Protein AF-A0A7S2YJ22-F1 (afdb_monomer_lite)

Organism: NCBI:txid265537

Secondary structure (DSSP, 8-state):
-HHHHHHHHHHHHT-HHHHHS---HHHHHHHHHHHHHHHTTTTSTT--HHHHHHHHHHHHHHHHHHHHHHHHHHHHH-----------S--HHHHHHHHHHHHH--------SSS-S----HHHHHHHHHHHHHHHHTT-GGG---HHHHHHHHHHHHHTT--HHHHHHHHHHHHHHHHTT-GGG---HHHHHHHHHHHHT-

Foldseek 3Di:
DVVVLVVLLCCCQPPPVNLVDQCDPVNLVVLLVSLLVLLVVLLDAPRPSLVSLVSSVVSLVVNQVVVVVVVVVVVVVDVDDDPPPPDRSDALSSLLSNLSSLLNHPDPQPDDDDDDDDRAHSLRVLVVSQVVLVVVCVVPVRSHDFCSSLLSSLSNCLVVLHPLVVLVVSQVVLVVVVVVVPVRSHHDPSSVVSSVSSVVVD

pLDDT: mean 81.94, std 16.05, range [36.12, 97.12]

Radius of gyration: 18.95 Å; chains: 1; bounding box: 48×44×58 Å

InterPro domains:
  IPR011990 Tetratricopeptide-like helical domain superfamily [G3DSA:1.25.40.10] (80-202)

Sequence (202 aa):
EMQWLVRATAEVLTDPRASQTPLTAKRVRIIQKLMKAWEGRSSRANSKSPFVVRHLLERMKQQERENQHKKENLQNSTGAGSESATKSLITVQSYNILLQSWSQSKLFTYGRERGGSHKLGIAQRTREILDEMDELSKTNPLVTPNSASFNAALKAAVRNQRPLSEIRQLLQEMNRRHKAGNDAVAPTRRSYNFFLYALANA

Structure (mmCIF, N/CA/C/O backbone):
data_AF-A0A7S2YJ22-F1
#
_entry.id   AF-A0A7S2YJ22-F1
#
loop_
_atom_site.group_PDB
_atom_site.id
_atom_site.type_symbol
_atom_site.label_atom_id
_atom_site.label_alt_id
_atom_site.label_comp_id
_atom_site.label_asym_id
_atom_site.label_entity_id
_atom_site.label_seq_id
_atom_site.pdbx_PDB_ins_code
_atom_site.Cartn_x
_atom_site.Cartn_y
_atom_site.Cartn_z
_atom_site.occupancy
_atom_site.B_iso_or_equiv
_atom_site.auth_seq_id
_atom_site.auth_comp_id
_atom_site.auth_asym_id
_atom_site.auth_atom_id
_atom_site.pdbx_PDB_model_num
ATOM 1 N N . GLU A 1 1 ? 3.062 28.010 4.838 1.00 55.94 1 GLU A N 1
ATOM 2 C CA . GLU A 1 1 ? 2.270 26.758 4.683 1.00 55.94 1 GLU A CA 1
ATOM 3 C C . GLU A 1 1 ? 2.898 25.463 5.236 1.00 55.94 1 GLU A C 1
ATOM 5 O O . GLU A 1 1 ? 2.157 24.535 5.531 1.00 55.94 1 GLU A O 1
ATOM 10 N N . MET A 1 2 ? 4.225 25.324 5.375 1.00 69.19 2 MET A N 1
ATOM 11 C CA . MET A 1 2 ? 4.836 24.085 5.915 1.00 69.19 2 MET A CA 1
ATOM 12 C C . MET A 1 2 ? 4.716 23.944 7.441 1.00 69.19 2 MET A C 1
ATOM 14 O O . MET A 1 2 ? 4.553 22.834 7.940 1.00 69.19 2 MET A O 1
ATOM 18 N N . GLN A 1 3 ? 4.766 25.063 8.168 1.00 75.94 3 GLN A N 1
ATOM 19 C CA . GLN A 1 3 ? 4.839 25.070 9.631 1.00 75.94 3 GLN A CA 1
ATOM 20 C C . GLN A 1 3 ? 3.608 24.451 10.299 1.00 75.94 3 GLN A C 1
ATOM 22 O O . GLN A 1 3 ? 3.770 23.710 11.261 1.00 75.94 3 GLN A O 1
ATOM 27 N N . TRP A 1 4 ? 2.399 24.667 9.762 1.00 83.12 4 TRP A N 1
ATOM 28 C CA . TRP A 1 4 ? 1.190 24.074 10.343 1.00 83.12 4 TRP A CA 1
ATOM 29 C C . TRP A 1 4 ? 1.190 22.544 10.228 1.00 83.12 4 TRP A C 1
ATOM 31 O O . TRP A 1 4 ? 0.823 21.873 11.185 1.00 83.12 4 TRP A O 1
ATOM 41 N N . LEU A 1 5 ? 1.643 21.979 9.097 1.00 82.00 5 LEU A N 1
ATOM 42 C CA . LEU A 1 5 ? 1.646 20.526 8.897 1.00 82.00 5 LEU A CA 1
ATOM 43 C C . LEU A 1 5 ? 2.704 19.858 9.778 1.00 82.00 5 LEU A C 1
ATOM 45 O O . LEU A 1 5 ? 2.429 18.831 10.393 1.00 82.00 5 LEU A O 1
ATOM 49 N N . VAL A 1 6 ? 3.901 20.447 9.858 1.00 82.75 6 VAL A N 1
ATOM 50 C CA . VAL A 1 6 ? 4.979 19.956 10.730 1.00 82.75 6 VAL A CA 1
ATOM 51 C C . VAL A 1 6 ? 4.552 20.033 12.193 1.00 82.75 6 VAL A C 1
ATOM 53 O O . VAL A 1 6 ? 4.675 19.039 12.898 1.00 82.75 6 VAL A O 1
ATOM 56 N N . ARG A 1 7 ? 3.974 21.159 12.624 1.00 82.38 7 ARG A N 1
ATOM 57 C CA . ARG A 1 7 ? 3.468 21.345 13.987 1.00 82.38 7 ARG A CA 1
ATOM 58 C C . ARG A 1 7 ? 2.347 20.363 14.324 1.00 82.38 7 ARG A C 1
ATOM 60 O O . ARG A 1 7 ? 2.456 19.665 15.319 1.00 82.38 7 ARG A O 1
ATOM 67 N N . ALA A 1 8 ? 1.338 20.226 13.463 1.00 80.75 8 ALA A N 1
ATOM 68 C CA . ALA A 1 8 ? 0.241 19.277 13.668 1.00 80.75 8 ALA A CA 1
ATOM 69 C C . ALA A 1 8 ? 0.725 17.817 13.700 1.00 80.75 8 ALA A C 1
ATOM 71 O O . ALA A 1 8 ? 0.186 16.988 14.425 1.00 80.75 8 ALA A O 1
ATOM 72 N N . THR A 1 9 ? 1.758 17.489 12.921 1.00 83.38 9 THR A N 1
ATOM 73 C CA . THR A 1 9 ? 2.376 16.156 12.945 1.00 83.38 9 THR A CA 1
ATOM 74 C C . THR A 1 9 ? 3.177 15.947 14.229 1.00 83.38 9 THR A C 1
ATOM 76 O O . THR A 1 9 ? 3.072 14.885 14.833 1.00 83.38 9 THR A O 1
ATOM 79 N N . ALA A 1 10 ? 3.942 16.950 14.671 1.00 82.31 10 ALA A N 1
ATOM 80 C CA . ALA A 1 10 ? 4.664 16.908 15.938 1.00 82.31 10 ALA A CA 1
ATOM 81 C C . ALA A 1 10 ? 3.689 16.744 17.112 1.00 82.31 10 ALA A C 1
ATOM 83 O O . ALA A 1 10 ? 3.858 15.835 17.905 1.00 82.31 10 ALA A O 1
ATOM 84 N N . GLU A 1 11 ? 2.589 17.494 17.158 1.00 82.75 11 GLU A N 1
ATOM 85 C CA . GLU A 1 11 ? 1.545 17.334 18.183 1.00 82.75 11 GLU A CA 1
ATOM 86 C C . GLU A 1 11 ? 0.974 15.904 18.242 1.00 82.75 11 GLU A C 1
ATOM 88 O O . GLU A 1 11 ? 0.645 15.411 19.316 1.00 82.75 11 GLU A O 1
ATOM 93 N N . VAL A 1 12 ? 0.890 15.196 17.112 1.00 79.81 12 VAL A N 1
ATOM 94 C CA . VAL A 1 12 ? 0.447 13.791 17.084 1.00 79.81 12 VAL A CA 1
ATOM 95 C C . VAL A 1 12 ? 1.548 12.815 17.520 1.00 79.81 12 VAL A C 1
ATOM 97 O O . VAL A 1 12 ? 1.239 11.792 18.133 1.00 79.81 12 VAL A O 1
ATOM 100 N N . LEU A 1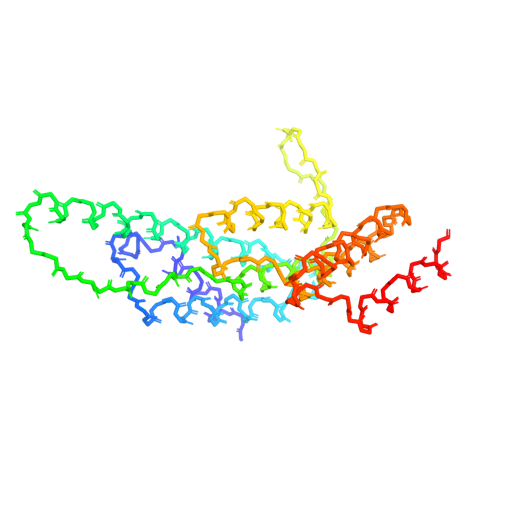 13 ? 2.808 13.089 17.172 1.00 77.56 13 LEU A N 1
ATOM 101 C CA . LEU A 1 13 ? 3.930 12.161 17.361 1.00 77.56 13 LEU A CA 1
ATOM 102 C C . LEU A 1 13 ? 4.708 12.369 18.670 1.00 77.56 13 LEU A C 1
ATOM 104 O O . LEU A 1 13 ? 5.243 11.399 19.196 1.00 77.56 13 LEU A O 1
ATOM 108 N N . THR A 1 14 ? 4.812 13.601 19.174 1.00 71.06 14 THR A N 1
ATOM 109 C CA . THR A 1 14 ? 5.708 13.982 20.279 1.00 71.06 14 THR A CA 1
ATOM 110 C C . THR A 1 14 ? 4.991 14.390 21.555 1.00 71.06 14 THR A C 1
ATOM 112 O O . THR A 1 14 ? 5.653 14.484 22.581 1.00 71.06 14 THR A O 1
ATOM 115 N N . ASP A 1 15 ? 3.685 14.674 21.527 1.00 62.94 15 ASP A N 1
ATOM 116 C CA . ASP A 1 15 ? 2.959 15.077 22.735 1.00 62.94 15 ASP A CA 1
ATOM 117 C C . ASP A 1 15 ? 2.853 13.887 23.722 1.00 62.94 15 ASP A C 1
ATOM 119 O O . ASP A 1 15 ? 2.136 12.919 23.442 1.00 62.94 15 ASP A O 1
ATOM 123 N N . PRO A 1 16 ? 3.521 13.940 24.895 1.00 53.53 16 PRO A N 1
ATOM 124 C CA . PRO A 1 16 ? 3.471 12.877 25.902 1.00 53.53 16 PRO A CA 1
ATOM 125 C C . PRO A 1 16 ? 2.083 12.735 26.541 1.00 53.53 16 PRO A C 1
ATOM 127 O O . PRO A 1 16 ? 1.758 11.702 27.119 1.00 53.53 16 PRO A O 1
ATOM 130 N N . ARG A 1 17 ? 1.230 13.763 26.441 1.00 52.28 17 ARG A N 1
ATOM 131 C CA . ARG A 1 17 ? -0.177 13.679 26.852 1.00 52.28 17 ARG A CA 1
ATOM 132 C C . ARG A 1 17 ? -1.014 12.991 25.777 1.00 52.28 17 ARG A C 1
ATOM 134 O O . ARG A 1 17 ? -1.978 12.304 26.113 1.00 52.28 17 ARG A O 1
ATOM 141 N N . ALA A 1 18 ? -0.632 13.108 24.502 1.00 50.94 18 ALA A N 1
ATOM 142 C CA . ALA A 1 18 ? -1.254 12.406 23.377 1.00 50.94 18 ALA A CA 1
ATOM 143 C C . ALA A 1 18 ? -0.869 10.922 23.282 1.00 50.94 18 ALA A C 1
ATOM 145 O O . ALA A 1 18 ? -1.586 10.170 22.622 1.00 50.94 18 ALA A O 1
ATOM 146 N N . SER A 1 19 ? 0.228 10.479 23.906 1.00 50.19 19 SER A N 1
ATOM 147 C CA . SER A 1 19 ? 0.527 9.048 24.070 1.00 50.19 19 SER A CA 1
ATOM 148 C C . SER A 1 19 ? -0.328 8.394 25.162 1.00 50.19 19 SER A C 1
ATOM 150 O O . SER A 1 19 ? -0.603 7.205 25.074 1.00 50.19 19 SER A O 1
ATOM 152 N N . GLN A 1 20 ? -0.818 9.167 26.138 1.00 49.75 20 GLN A N 1
ATOM 153 C CA . GLN A 1 20 ? -1.685 8.669 27.215 1.00 49.75 20 GLN A CA 1
ATOM 154 C C . GLN A 1 2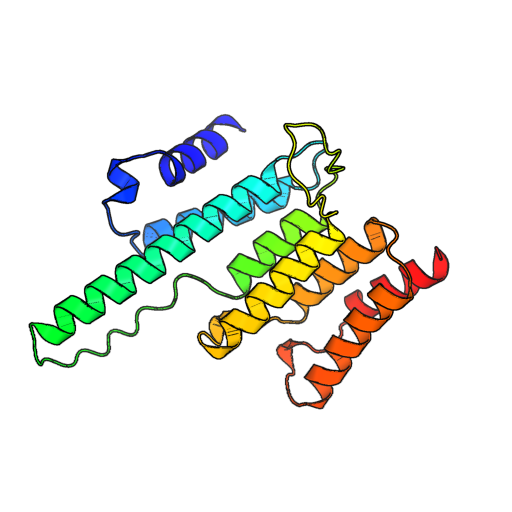0 ? -3.188 8.844 26.934 1.00 49.75 20 GLN A C 1
ATOM 156 O O . GLN A 1 20 ? -4.007 8.084 27.455 1.00 49.75 20 GLN A O 1
ATOM 161 N N . THR A 1 21 ? -3.582 9.813 26.094 1.00 55.59 21 THR A N 1
ATOM 162 C CA . THR A 1 21 ? -4.990 9.974 25.699 1.00 55.59 21 THR A CA 1
ATOM 163 C C . THR A 1 21 ? -5.363 9.011 24.568 1.00 55.59 21 THR A C 1
ATOM 165 O O . THR A 1 21 ? -4.716 9.026 23.518 1.00 55.59 21 THR A O 1
ATOM 168 N N . PRO A 1 22 ? -6.437 8.210 24.715 1.00 62.56 22 PRO A N 1
ATOM 169 C CA . PRO A 1 22 ? -6.896 7.336 23.643 1.00 62.56 22 PRO A CA 1
ATOM 170 C C . PRO A 1 22 ? -7.235 8.163 22.397 1.00 62.56 22 PRO A C 1
ATOM 172 O O . PRO A 1 22 ? -7.966 9.158 22.475 1.00 62.56 22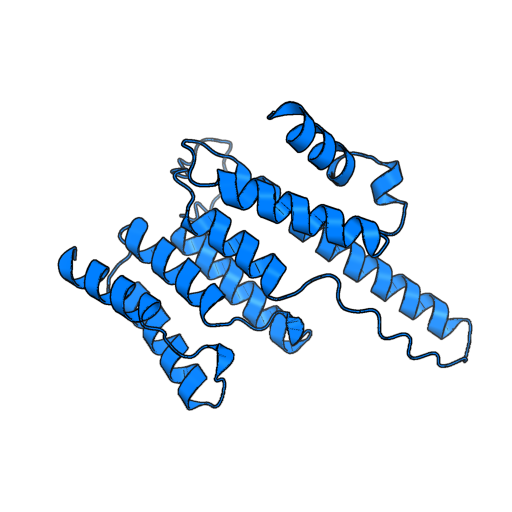 PRO A O 1
ATOM 175 N N . LEU A 1 23 ? -6.702 7.775 21.229 1.00 65.00 23 LEU A N 1
ATOM 176 C CA . LEU A 1 23 ? -7.054 8.438 19.971 1.00 65.00 23 LEU A CA 1
ATOM 177 C C . LEU A 1 23 ? -8.549 8.237 19.711 1.00 65.00 23 LEU A C 1
ATOM 179 O O . LEU A 1 23 ? -8.997 7.168 19.301 1.00 65.00 23 LEU A O 1
ATOM 183 N N . THR A 1 24 ? -9.327 9.294 19.920 1.00 70.06 24 THR A N 1
ATOM 184 C CA . THR A 1 24 ? -10.736 9.319 19.531 1.00 70.06 24 THR A CA 1
ATOM 185 C C . THR A 1 24 ? -10.876 9.124 18.019 1.00 70.06 24 THR A C 1
ATOM 187 O O . THR A 1 24 ? -9.974 9.458 17.244 1.00 70.06 24 THR A O 1
ATOM 190 N N . ALA A 1 25 ? -12.046 8.670 17.558 1.00 70.12 25 ALA A N 1
ATOM 191 C CA . ALA A 1 25 ? -12.345 8.556 16.125 1.00 70.12 25 ALA A CA 1
ATOM 192 C C . ALA A 1 25 ? -12.076 9.869 15.355 1.00 70.12 25 ALA A C 1
ATOM 194 O O . ALA A 1 25 ? -11.660 9.856 14.195 1.00 70.12 25 ALA A O 1
ATOM 195 N N . LYS A 1 26 ? -12.250 11.021 16.021 1.00 76.75 26 LYS A N 1
ATOM 196 C CA . LYS A 1 26 ? -11.902 12.347 15.493 1.00 76.75 26 LYS A CA 1
ATOM 197 C C . LYS A 1 26 ? -10.395 12.495 15.253 1.00 76.75 26 LYS A C 1
ATOM 199 O O . LYS A 1 26 ? -10.010 12.961 14.183 1.00 76.75 26 LYS A O 1
ATOM 204 N N . ARG A 1 27 ? -9.543 12.067 16.194 1.00 76.25 27 ARG A N 1
ATOM 205 C CA . ARG A 1 27 ? -8.078 12.102 16.033 1.00 76.25 27 ARG A CA 1
ATOM 206 C C . ARG A 1 27 ? -7.595 11.160 14.933 1.00 76.25 27 ARG A C 1
ATOM 208 O O . ARG A 1 27 ? -6.745 11.554 14.147 1.00 76.25 27 ARG A O 1
ATOM 215 N N . VAL A 1 28 ? -8.192 9.980 14.787 1.00 79.00 28 VAL A N 1
ATOM 216 C CA . VAL A 1 28 ? -7.850 9.045 13.696 1.00 79.00 28 VAL A CA 1
ATOM 217 C C . VAL A 1 28 ? -8.127 9.663 12.323 1.00 79.00 28 VAL A C 1
ATOM 219 O O . VAL A 1 28 ? -7.276 9.610 11.437 1.00 79.00 28 VAL A O 1
ATOM 222 N N . ARG A 1 29 ? -9.266 10.350 12.160 1.00 82.19 29 ARG A N 1
ATOM 223 C CA . ARG A 1 29 ? -9.562 11.105 10.928 1.00 82.19 29 ARG A CA 1
ATOM 224 C C . ARG A 1 29 ? -8.555 12.229 10.677 1.00 82.19 29 ARG A C 1
ATOM 226 O O . ARG A 1 29 ? -8.220 12.492 9.524 1.00 82.19 29 ARG A O 1
ATOM 233 N N . ILE A 1 30 ? -8.074 12.898 11.729 1.00 85.25 30 ILE A N 1
ATOM 234 C CA . ILE A 1 30 ? -7.015 13.913 11.612 1.00 85.25 30 ILE A CA 1
ATOM 235 C C . ILE A 1 30 ? -5.722 13.260 11.119 1.00 85.25 30 ILE A C 1
ATOM 237 O O . ILE A 1 30 ? -5.147 13.746 10.151 1.00 85.25 30 ILE A O 1
ATOM 241 N N . ILE A 1 31 ? -5.308 12.131 11.702 1.00 86.69 31 ILE A N 1
ATOM 242 C CA . ILE A 1 31 ? -4.102 11.409 11.275 1.00 86.69 31 ILE A CA 1
ATOM 243 C C . ILE A 1 31 ? -4.210 10.983 9.809 1.00 86.69 31 ILE A C 1
ATOM 245 O O . ILE A 1 31 ? -3.292 11.239 9.037 1.00 86.69 31 ILE A O 1
ATOM 249 N N . GLN A 1 32 ? -5.345 10.429 9.381 1.00 87.69 32 GLN A N 1
ATOM 250 C CA . GLN A 1 32 ? -5.564 10.061 7.977 1.00 87.69 32 GLN A CA 1
ATOM 251 C C . GLN A 1 32 ? -5.464 11.271 7.033 1.00 87.69 32 GLN A C 1
ATOM 253 O O . GLN A 1 32 ? -4.845 11.182 5.970 1.00 87.69 32 GLN A O 1
ATOM 258 N N . LYS A 1 33 ? -6.018 12.427 7.428 1.00 89.81 33 LYS A N 1
ATOM 259 C CA . LYS A 1 33 ? -5.871 13.686 6.678 1.00 89.81 33 LYS A CA 1
ATOM 260 C C . LYS A 1 33 ? -4.412 14.145 6.618 1.00 89.81 33 LYS A C 1
ATOM 262 O O . LYS A 1 33 ? -3.959 14.552 5.550 1.00 89.81 33 LYS A O 1
ATOM 267 N N . LEU A 1 34 ? -3.668 14.042 7.721 1.00 91.50 34 LEU A N 1
ATOM 268 C CA . LEU A 1 34 ? -2.238 14.363 7.768 1.00 91.50 34 LEU A CA 1
ATOM 269 C C . LEU A 1 34 ? -1.431 13.430 6.860 1.00 91.50 34 LEU A C 1
ATOM 271 O O . LEU A 1 34 ? -0.646 13.912 6.047 1.00 91.50 34 LEU A O 1
ATOM 275 N N . MET A 1 35 ? -1.662 12.116 6.930 1.00 92.56 35 MET A N 1
ATOM 276 C CA . MET A 1 35 ? -1.025 11.133 6.049 1.00 92.56 35 MET A CA 1
ATOM 277 C C . MET A 1 35 ? -1.279 11.474 4.579 1.00 92.56 35 MET A C 1
ATOM 279 O O . MET A 1 35 ? -0.346 11.478 3.778 1.00 92.56 35 MET A O 1
ATOM 283 N N . LYS A 1 36 ? -2.521 11.825 4.221 1.00 91.44 36 LYS A N 1
ATOM 284 C CA . LYS A 1 36 ? -2.870 12.211 2.849 1.00 91.44 36 LYS A CA 1
ATOM 285 C C . LYS A 1 36 ? -2.191 13.516 2.414 1.00 91.44 36 LYS A C 1
ATOM 287 O O . LYS A 1 36 ? -1.713 13.606 1.286 1.00 91.44 36 LYS A O 1
ATOM 292 N N . ALA A 1 37 ? -2.100 14.504 3.305 1.00 90.94 37 ALA A N 1
ATOM 293 C CA . ALA A 1 37 ? -1.402 15.762 3.042 1.00 90.94 37 ALA A CA 1
ATOM 294 C C . ALA A 1 37 ? 0.111 15.560 2.832 1.00 90.94 37 ALA A C 1
ATOM 296 O O . ALA A 1 37 ? 0.707 16.197 1.961 1.00 90.94 37 ALA A O 1
ATOM 297 N N . TRP A 1 38 ? 0.731 14.654 3.595 1.00 90.56 38 TRP A N 1
ATOM 298 C CA . TRP A 1 38 ? 2.130 14.266 3.408 1.00 90.56 38 TRP A CA 1
ATOM 299 C C . TRP A 1 38 ? 2.346 13.436 2.136 1.00 90.56 38 TRP A C 1
ATOM 301 O O . TRP A 1 38 ? 3.322 13.665 1.421 1.00 90.56 38 TRP A O 1
ATOM 311 N N . GLU A 1 39 ? 1.428 12.532 1.782 1.00 92.00 39 GLU A N 1
ATOM 312 C CA . GLU A 1 39 ? 1.505 11.762 0.532 1.00 92.00 39 GLU A CA 1
ATOM 313 C C . GLU A 1 39 ? 1.587 12.675 -0.693 1.00 92.00 39 GLU A C 1
ATOM 315 O O . GLU A 1 39 ? 2.520 12.526 -1.480 1.00 92.00 39 GLU A O 1
ATOM 320 N N . GLY A 1 40 ? 0.738 13.705 -0.780 1.00 88.62 40 GLY A N 1
ATOM 321 C CA . GLY A 1 40 ? 0.782 14.690 -1.872 1.00 88.62 40 GLY A CA 1
ATOM 322 C C . GLY A 1 40 ? 2.104 15.468 -1.988 1.00 88.62 40 GLY A C 1
ATOM 323 O O . GLY A 1 40 ? 2.375 16.094 -3.011 1.00 88.62 40 GLY A O 1
ATOM 324 N N . ARG A 1 41 ? 2.964 15.421 -0.963 1.00 86.12 41 ARG A N 1
ATOM 325 C CA . ARG A 1 41 ? 4.293 16.058 -0.933 1.00 86.12 41 ARG A CA 1
ATOM 326 C C . ARG A 1 41 ? 5.440 15.072 -1.151 1.00 86.12 41 ARG A C 1
ATOM 328 O O . ARG A 1 41 ? 6.605 15.480 -1.139 1.00 86.12 41 ARG A O 1
ATOM 335 N N . SER A 1 42 ? 5.147 13.794 -1.367 1.00 86.31 42 SER A N 1
ATOM 336 C CA . SER A 1 42 ? 6.169 12.749 -1.507 1.00 86.31 42 SER A CA 1
ATOM 337 C C . SER A 1 42 ? 6.918 12.827 -2.837 1.00 86.31 42 SER A C 1
ATOM 339 O O . SER A 1 42 ? 8.076 12.437 -2.911 1.00 86.31 42 SER A O 1
ATOM 341 N N . SER A 1 43 ? 6.315 13.420 -3.869 1.00 84.62 43 SER A N 1
ATOM 342 C CA . SER A 1 43 ? 6.947 13.644 -5.176 1.00 84.62 43 SER A CA 1
ATOM 343 C C . SER A 1 43 ? 8.015 14.752 -5.195 1.00 84.62 43 SER A C 1
ATOM 345 O O . SER A 1 43 ? 8.728 14.897 -6.193 1.00 84.62 43 SER A O 1
ATOM 347 N N . ARG A 1 44 ? 8.140 15.539 -4.115 1.00 84.38 44 ARG A N 1
ATOM 348 C CA . ARG A 1 44 ? 9.153 16.599 -3.983 1.00 84.38 44 ARG A CA 1
ATOM 349 C C . ARG A 1 44 ? 10.549 15.994 -3.789 1.00 84.38 44 ARG A C 1
ATOM 351 O O . ARG A 1 44 ? 10.696 14.940 -3.171 1.00 84.38 44 ARG A O 1
ATOM 358 N N . ALA A 1 45 ? 11.576 16.668 -4.306 1.00 74.81 45 ALA A N 1
ATOM 359 C CA . ALA A 1 45 ? 12.965 16.247 -4.115 1.00 74.81 45 ALA A CA 1
ATOM 360 C C . ALA A 1 45 ? 13.314 16.194 -2.616 1.00 74.81 45 ALA A C 1
ATOM 362 O O . ALA A 1 45 ? 12.891 17.066 -1.856 1.00 74.81 45 ALA A O 1
ATOM 363 N N . ASN A 1 46 ? 14.049 15.160 -2.192 1.00 71.56 46 ASN A N 1
ATOM 364 C CA . ASN A 1 46 ? 14.502 14.955 -0.805 1.00 71.56 46 ASN A CA 1
ATOM 365 C C . ASN A 1 46 ? 13.391 14.978 0.264 1.00 71.56 46 ASN A C 1
ATOM 367 O O . ASN A 1 46 ? 13.635 15.244 1.441 1.00 71.56 46 ASN A O 1
ATOM 371 N N . SER A 1 47 ? 12.151 14.688 -0.132 1.00 82.62 47 SER A N 1
ATOM 372 C CA . SER A 1 47 ? 11.006 14.697 0.769 1.00 82.62 47 SER A CA 1
ATOM 373 C C . SER A 1 47 ? 11.077 13.533 1.759 1.00 82.62 47 SER A C 1
ATOM 375 O O . SER A 1 47 ? 11.007 12.369 1.370 1.00 82.62 47 SER A O 1
ATOM 377 N N . LYS A 1 48 ? 11.130 13.839 3.061 1.00 84.75 48 LYS A N 1
ATOM 378 C CA . LYS A 1 48 ? 11.001 12.843 4.144 1.00 84.75 48 LYS A CA 1
ATOM 379 C C . LYS A 1 48 ? 9.549 12.387 4.366 1.00 84.75 48 LYS A C 1
ATOM 381 O O . LYS A 1 48 ? 9.272 11.653 5.311 1.00 84.75 48 LYS A O 1
ATOM 386 N N . SER A 1 49 ? 8.621 12.800 3.498 1.00 87.56 49 SER A N 1
ATOM 387 C CA . SER A 1 49 ? 7.186 12.520 3.629 1.00 87.56 49 SER A CA 1
ATOM 388 C C . SER A 1 49 ? 6.854 11.030 3.797 1.00 87.56 49 SER A C 1
ATOM 390 O O . SER A 1 49 ? 6.076 10.733 4.700 1.00 87.56 49 SER A O 1
ATOM 392 N N . PRO A 1 50 ? 7.458 10.077 3.051 1.00 88.94 50 PRO A N 1
ATOM 393 C CA . PRO A 1 50 ? 7.153 8.654 3.238 1.00 88.94 50 PRO A CA 1
ATOM 394 C C . PRO A 1 50 ? 7.483 8.141 4.646 1.00 88.94 50 PRO A C 1
ATOM 396 O O . PRO A 1 50 ? 6.749 7.324 5.202 1.00 88.94 50 PRO A O 1
ATOM 399 N N . PHE A 1 51 ? 8.547 8.664 5.266 1.00 89.19 51 PHE A N 1
ATOM 400 C CA . PHE A 1 51 ? 8.877 8.337 6.653 1.00 89.19 51 PHE A CA 1
ATOM 401 C C . PHE A 1 51 ? 7.845 8.902 7.617 1.00 89.19 51 PHE A C 1
ATOM 403 O O . PHE A 1 51 ? 7.415 8.192 8.519 1.00 89.19 51 PHE A O 1
ATOM 410 N N . VAL A 1 52 ? 7.415 10.149 7.423 1.00 88.81 52 VAL A N 1
ATOM 411 C CA . VAL A 1 52 ? 6.390 10.763 8.277 1.00 88.81 52 VAL A CA 1
ATOM 412 C C . VAL A 1 52 ? 5.073 9.991 8.185 1.00 88.81 52 VAL A C 1
ATOM 414 O O . VAL A 1 52 ? 4.483 9.665 9.212 1.00 88.81 52 VAL A O 1
ATOM 417 N N . VAL A 1 53 ? 4.647 9.622 6.972 1.00 91.19 53 VAL A N 1
ATOM 418 C CA . VAL A 1 53 ? 3.455 8.786 6.756 1.00 91.19 53 VAL A CA 1
ATOM 419 C C . VAL A 1 53 ? 3.594 7.439 7.472 1.00 91.19 53 VAL A C 1
ATOM 421 O O . VAL A 1 53 ? 2.640 6.998 8.109 1.00 91.19 53 VAL A O 1
ATOM 424 N N . ARG A 1 54 ? 4.783 6.817 7.443 1.00 91.25 54 ARG A N 1
ATOM 425 C CA . ARG A 1 54 ? 5.056 5.575 8.185 1.00 91.25 54 ARG A CA 1
ATOM 426 C C . ARG A 1 54 ? 4.924 5.762 9.696 1.00 91.25 54 ARG A C 1
ATOM 428 O O . ARG A 1 54 ? 4.258 4.962 10.336 1.00 91.25 54 ARG A O 1
ATOM 435 N N . HIS A 1 55 ? 5.504 6.819 10.263 1.00 89.75 55 HIS A N 1
ATOM 436 C CA . HIS A 1 55 ? 5.420 7.083 11.706 1.00 89.75 55 HIS A CA 1
ATOM 437 C C . HIS A 1 55 ? 3.977 7.340 12.157 1.00 89.75 55 HIS A C 1
ATOM 439 O O . HIS A 1 55 ? 3.561 6.862 13.209 1.00 89.75 55 HIS A O 1
ATOM 445 N N . LEU A 1 56 ? 3.189 8.047 11.341 1.00 90.12 56 LEU A N 1
ATOM 446 C CA . LEU A 1 56 ? 1.764 8.255 11.601 1.00 90.12 56 LEU A CA 1
ATOM 447 C C . LEU A 1 56 ? 0.978 6.935 11.581 1.00 90.12 56 LEU A C 1
ATOM 449 O O . LEU A 1 56 ? 0.131 6.724 12.450 1.00 90.12 56 LEU A O 1
ATOM 453 N N . LEU A 1 57 ? 1.280 6.032 10.640 1.00 90.62 57 LEU A N 1
ATOM 454 C CA . LEU A 1 57 ? 0.674 4.699 10.599 1.00 90.62 57 LEU A CA 1
ATOM 455 C C . LEU A 1 57 ? 1.064 3.857 11.822 1.00 90.62 57 LEU A C 1
ATOM 457 O O . LEU A 1 57 ? 0.192 3.261 12.448 1.00 90.62 57 LEU A O 1
ATOM 461 N N . GLU A 1 58 ? 2.340 3.846 12.208 1.00 89.94 58 GLU A N 1
ATOM 462 C CA . GLU A 1 58 ? 2.796 3.117 13.399 1.00 89.94 58 GLU A CA 1
ATOM 463 C C . GLU A 1 58 ? 2.144 3.647 14.681 1.00 89.94 58 GLU A C 1
ATOM 465 O O . GLU A 1 58 ? 1.733 2.864 15.537 1.00 89.94 58 GLU A O 1
ATOM 470 N N . ARG A 1 59 ? 1.928 4.964 14.791 1.00 85.69 59 ARG A N 1
ATOM 471 C CA . ARG A 1 59 ?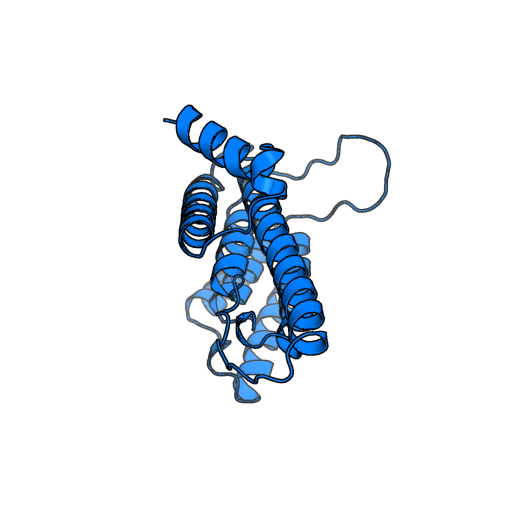 1.173 5.539 15.914 1.00 85.69 59 ARG A CA 1
ATOM 472 C C . ARG A 1 59 ? -0.276 5.041 15.955 1.00 85.69 59 ARG A C 1
ATOM 474 O O . ARG A 1 59 ? -0.800 4.816 17.049 1.00 85.69 59 ARG A O 1
ATOM 481 N N . MET A 1 60 ? -0.918 4.861 14.795 1.00 86.44 60 MET A N 1
ATOM 482 C CA . MET A 1 60 ? -2.258 4.263 14.705 1.00 86.44 60 MET A CA 1
ATOM 483 C C . MET A 1 60 ? -2.247 2.776 15.086 1.00 86.44 60 MET A C 1
ATOM 485 O O . MET A 1 60 ? -3.144 2.348 15.810 1.00 86.44 60 MET A O 1
ATOM 489 N N . LYS A 1 61 ? -1.223 2.014 14.668 1.00 87.12 61 LYS A N 1
ATOM 490 C CA . LYS A 1 61 ? -1.037 0.587 15.020 1.00 87.12 61 LYS A CA 1
ATOM 491 C C . LYS A 1 61 ? -0.888 0.407 16.517 1.00 87.12 61 LYS A C 1
ATOM 493 O O . LYS A 1 61 ? -1.571 -0.420 17.113 1.00 87.12 61 LYS A O 1
ATOM 498 N N . GLN A 1 62 ? -0.044 1.229 17.127 1.00 84.50 62 GLN A N 1
ATOM 499 C CA . GLN A 1 62 ? 0.178 1.205 18.564 1.00 84.50 62 GLN A CA 1
ATOM 500 C C . GLN A 1 62 ? -1.123 1.442 19.342 1.00 84.50 62 GLN A C 1
ATOM 502 O O . GLN A 1 62 ? -1.416 0.724 20.293 1.00 84.50 62 GLN A O 1
ATOM 507 N N . GLN A 1 63 ? -1.957 2.376 18.880 1.00 80.06 63 GLN A N 1
ATOM 508 C CA . GLN A 1 63 ? -3.245 2.624 19.519 1.00 80.06 63 GLN A CA 1
ATOM 509 C C . GLN A 1 63 ? -4.221 1.458 19.392 1.00 80.06 63 GLN A C 1
ATOM 511 O O . GLN A 1 63 ? -4.982 1.194 20.318 1.00 80.06 63 GLN A O 1
ATOM 516 N N . GLU A 1 64 ? -4.262 0.804 18.233 1.00 80.56 64 GLU A N 1
ATOM 517 C CA . GLU A 1 64 ? -5.166 -0.324 18.030 1.00 80.56 64 GLU A CA 1
ATOM 518 C C . GLU A 1 64 ? -4.843 -1.461 19.008 1.00 80.56 64 GLU A C 1
ATOM 520 O O . GLU A 1 64 ? -5.760 -1.972 19.649 1.00 80.56 64 GLU A O 1
ATOM 525 N N . ARG A 1 65 ? -3.551 -1.739 19.234 1.00 82.56 65 ARG A N 1
ATOM 526 C CA . ARG A 1 65 ? -3.090 -2.693 20.258 1.00 82.56 65 ARG A CA 1
ATOM 527 C C . ARG A 1 65 ? -3.495 -2.271 21.671 1.00 82.56 65 ARG A C 1
ATOM 529 O O . ARG A 1 65 ? -4.023 -3.073 22.432 1.00 82.56 65 ARG A O 1
ATOM 536 N N . GLU A 1 66 ? -3.306 -1.000 22.024 1.00 79.62 66 GLU A N 1
ATOM 537 C CA . GLU A 1 66 ? -3.716 -0.475 23.336 1.00 79.62 66 GLU A CA 1
ATOM 538 C C . GLU A 1 66 ? -5.229 -0.580 23.561 1.00 79.62 66 GLU A C 1
ATOM 540 O O . GLU A 1 66 ? -5.683 -0.878 24.666 1.00 79.62 66 GLU A O 1
ATOM 545 N N . ASN A 1 67 ? -6.025 -0.336 22.519 1.00 76.94 67 ASN A N 1
ATOM 546 C CA . ASN A 1 67 ? -7.477 -0.457 22.586 1.00 76.94 67 ASN A CA 1
ATOM 547 C C . ASN A 1 67 ? -7.913 -1.924 22.722 1.00 76.94 67 ASN A C 1
ATOM 549 O O . ASN A 1 67 ? -8.870 -2.190 23.445 1.00 76.94 67 ASN A O 1
ATOM 553 N N . GLN A 1 68 ? -7.223 -2.856 22.058 1.00 76.50 68 GLN A N 1
ATOM 554 C CA . GLN A 1 68 ? -7.455 -4.297 22.207 1.00 76.50 68 GLN A CA 1
ATOM 555 C C . GLN A 1 68 ? -7.164 -4.757 23.641 1.00 76.50 68 GLN A C 1
ATOM 557 O O . GLN A 1 68 ? -8.056 -5.304 24.282 1.00 76.50 68 GLN A O 1
ATOM 562 N N . HIS A 1 69 ? -6.006 -4.404 24.205 1.00 77.75 69 HIS A N 1
ATOM 563 C CA . HIS A 1 69 ? -5.672 -4.755 25.592 1.00 77.75 69 HIS A CA 1
ATOM 564 C C . HIS A 1 69 ? -6.644 -4.169 26.623 1.00 77.75 69 HIS A C 1
ATOM 566 O O . HIS A 1 69 ? -7.020 -4.834 27.587 1.00 77.75 69 HIS A O 1
ATOM 572 N N . LYS A 1 70 ? -7.104 -2.925 26.430 1.00 75.69 70 LYS A N 1
ATOM 573 C CA . LYS A 1 70 ? -8.130 -2.338 27.309 1.00 75.69 70 LYS A CA 1
ATOM 574 C C . LYS A 1 70 ? -9.447 -3.109 27.236 1.00 75.69 70 LYS A C 1
ATOM 576 O O . LYS A 1 70 ? -10.087 -3.290 28.264 1.00 75.69 70 LYS A O 1
ATOM 581 N N . LYS A 1 71 ? -9.848 -3.570 26.048 1.00 73.38 71 LYS A N 1
ATOM 582 C CA . LYS A 1 71 ? -11.061 -4.381 25.881 1.00 73.38 71 LYS A CA 1
ATOM 583 C C . LYS A 1 71 ? -10.961 -5.723 26.591 1.00 73.38 71 LYS A C 1
ATOM 585 O O . LYS A 1 71 ? -11.902 -6.077 27.289 1.00 73.38 71 LYS A O 1
ATOM 590 N N . GLU A 1 72 ? -9.835 -6.415 26.453 1.00 75.31 72 GLU A N 1
ATOM 591 C CA . GLU A 1 72 ? -9.577 -7.692 27.133 1.00 75.31 72 GLU A CA 1
ATOM 592 C C . GLU A 1 72 ? -9.681 -7.528 28.657 1.00 75.31 72 GLU A C 1
ATOM 594 O O . GLU A 1 72 ? -10.380 -8.287 29.325 1.00 75.31 72 GLU A O 1
ATOM 599 N N . ASN A 1 73 ? -9.092 -6.460 29.204 1.00 76.00 73 ASN A N 1
ATOM 600 C CA . ASN A 1 73 ? -9.173 -6.165 30.635 1.00 76.00 73 ASN A CA 1
ATOM 601 C C . ASN A 1 73 ? -10.601 -5.829 31.107 1.00 76.00 73 ASN A C 1
ATOM 603 O O . ASN A 1 73 ? -10.984 -6.245 32.198 1.00 76.00 73 ASN A O 1
ATOM 607 N N . LEU A 1 74 ? -11.400 -5.110 30.304 1.00 69.12 74 LEU A N 1
ATOM 608 C CA . LEU A 1 74 ? -12.795 -4.784 30.643 1.00 69.12 74 LEU A CA 1
ATOM 609 C C . LEU A 1 74 ? -13.737 -5.995 30.515 1.00 69.12 74 LEU A C 1
ATOM 611 O O . LEU A 1 74 ? -14.658 -6.148 31.318 1.00 69.12 74 LEU A O 1
ATOM 615 N N . GLN A 1 75 ? -13.522 -6.868 29.528 1.00 66.19 75 GLN A N 1
ATOM 616 C CA . GLN A 1 75 ? -14.309 -8.097 29.369 1.00 66.19 75 GLN A CA 1
ATOM 617 C C . GLN A 1 75 ? -14.082 -9.071 30.531 1.00 66.19 75 GLN A C 1
ATOM 619 O O . GLN A 1 75 ? -15.029 -9.717 30.971 1.00 66.19 75 GLN A O 1
ATOM 624 N N . ASN A 1 76 ? -12.873 -9.102 31.097 1.00 65.94 76 ASN A N 1
ATOM 625 C CA . ASN A 1 76 ? -12.571 -9.907 32.281 1.00 65.94 76 ASN A CA 1
ATOM 626 C C . ASN A 1 76 ? -13.200 -9.351 33.578 1.00 65.94 76 ASN A C 1
ATOM 628 O O . ASN A 1 76 ? -13.372 -10.106 34.532 1.00 65.94 76 ASN A O 1
ATOM 632 N N . SER A 1 77 ? -13.561 -8.059 33.635 1.00 62.88 77 SER A N 1
ATOM 633 C CA . SER A 1 77 ? -14.149 -7.421 34.830 1.00 62.88 77 SER A CA 1
ATOM 634 C C . SER A 1 77 ? -15.673 -7.290 34.810 1.00 62.88 77 SER A C 1
ATOM 636 O O . SER A 1 77 ? -16.296 -7.127 35.855 1.00 62.88 77 SER A O 1
ATOM 638 N N . THR A 1 78 ? -16.291 -7.324 33.632 1.00 55.75 78 THR A N 1
ATOM 639 C CA . THR A 1 78 ? -17.736 -7.135 33.465 1.00 55.75 78 THR A CA 1
ATOM 640 C C . THR A 1 78 ? -18.241 -8.157 32.463 1.00 55.75 78 THR A C 1
ATOM 642 O O . THR A 1 78 ? -18.016 -8.005 31.267 1.00 55.75 78 THR A O 1
ATOM 645 N N . GLY A 1 79 ? -18.942 -9.190 32.942 1.00 52.16 79 GLY A N 1
ATOM 646 C CA . GLY A 1 79 ? -19.593 -10.227 32.127 1.00 52.16 79 GLY A CA 1
ATOM 647 C C . GLY A 1 79 ? -20.780 -9.721 31.294 1.00 52.16 79 GLY A C 1
ATOM 648 O O . GLY A 1 79 ? -21.789 -10.405 31.175 1.00 52.16 79 GLY A O 1
ATOM 649 N N . ALA A 1 80 ? -20.690 -8.507 30.75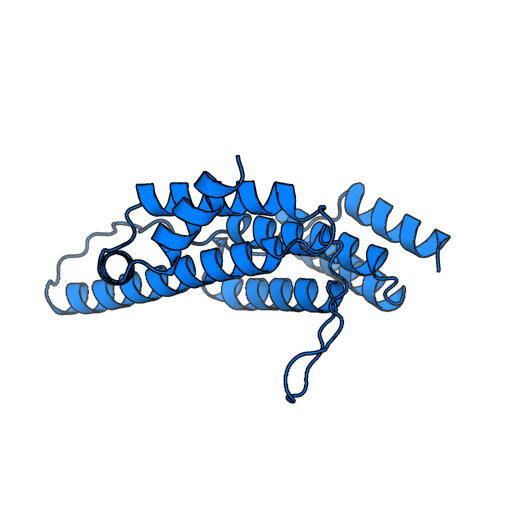1 1.00 43.12 80 ALA A N 1
ATOM 650 C CA . ALA A 1 80 ? -21.708 -7.872 29.934 1.00 43.12 80 ALA A CA 1
ATOM 651 C C . ALA A 1 80 ? -21.178 -7.719 28.504 1.00 43.12 80 ALA A C 1
ATOM 653 O O . ALA A 1 80 ? -20.363 -6.844 28.199 1.00 43.12 80 ALA A O 1
ATOM 654 N N . GLY A 1 81 ? -21.658 -8.596 27.623 1.00 49.91 81 GLY A N 1
ATOM 655 C CA . GLY A 1 81 ? -21.451 -8.487 26.188 1.00 49.91 81 GLY A CA 1
ATOM 656 C C . GLY A 1 81 ? -22.038 -7.178 25.670 1.00 49.91 81 GLY A C 1
ATOM 657 O O . GLY A 1 81 ? -23.249 -6.988 25.658 1.00 49.91 81 GLY A O 1
ATOM 658 N N . SER A 1 82 ? -21.172 -6.274 25.219 1.00 45.25 82 SER A N 1
ATOM 659 C CA . SER A 1 82 ? -21.574 -5.237 24.277 1.00 45.25 82 SER A CA 1
ATOM 660 C C . SER A 1 82 ? -20.685 -5.328 23.043 1.00 45.25 82 SER A C 1
ATOM 662 O O . SER A 1 82 ? -19.494 -5.008 23.059 1.00 45.25 82 SER A O 1
ATOM 664 N N . GLU A 1 83 ? -21.287 -5.797 21.951 1.00 46.38 83 GLU A N 1
ATOM 665 C CA . GLU A 1 83 ? -20.767 -5.713 20.589 1.00 46.38 83 GLU A CA 1
ATOM 666 C C . GLU A 1 83 ? -20.731 -4.246 20.137 1.00 46.38 83 GLU A C 1
ATOM 668 O O . GLU A 1 83 ? -21.426 -3.819 19.221 1.00 46.38 83 GLU A O 1
ATOM 673 N N . SER A 1 84 ? -19.894 -3.422 20.767 1.00 42.16 84 SER A N 1
ATOM 674 C CA . SER A 1 84 ? -19.441 -2.204 20.108 1.00 42.16 84 SER A CA 1
ATOM 675 C C . SER A 1 84 ? -18.261 -2.591 19.227 1.00 42.16 84 SER A C 1
ATOM 677 O O . SER A 1 84 ? -17.097 -2.611 19.659 1.00 42.16 84 SER A O 1
ATOM 679 N N . ALA A 1 85 ? -18.591 -2.975 17.991 1.00 45.97 85 ALA A N 1
ATOM 680 C CA . ALA A 1 85 ? -17.651 -3.193 16.905 1.00 45.97 85 ALA A CA 1
ATOM 681 C C . ALA A 1 85 ? -16.814 -1.919 16.730 1.00 45.97 85 ALA A C 1
ATOM 683 O O . ALA A 1 85 ? -17.184 -0.977 16.026 1.00 45.97 85 ALA A O 1
ATOM 684 N N . THR A 1 86 ? -15.679 -1.852 17.425 1.00 53.28 86 THR A N 1
ATOM 685 C CA . THR A 1 86 ? -14.706 -0.786 17.225 1.00 53.28 86 THR A CA 1
ATOM 686 C C . THR A 1 86 ? -14.193 -0.949 15.817 1.00 53.28 86 THR A C 1
ATOM 688 O O . THR A 1 86 ? -13.378 -1.826 15.542 1.00 53.28 86 THR A O 1
ATOM 691 N N . LYS A 1 87 ? -14.714 -0.110 14.927 1.00 65.94 87 LYS A N 1
ATOM 692 C CA . LYS A 1 87 ? -14.219 0.065 13.573 1.00 65.94 87 LYS A CA 1
ATOM 693 C C . LYS A 1 87 ? -12.693 0.142 13.629 1.00 65.94 87 LYS A C 1
ATOM 695 O O . LYS A 1 87 ? -12.169 1.054 14.273 1.00 65.94 87 LYS A O 1
ATOM 700 N N . SER A 1 88 ? -12.018 -0.831 13.009 1.00 71.88 88 SER A N 1
ATOM 701 C CA . SER A 1 88 ? -10.554 -0.893 12.987 1.00 71.88 88 SER A CA 1
ATOM 702 C C . SER A 1 88 ? -10.000 0.451 12.536 1.00 71.88 88 SER A C 1
ATOM 704 O O . SER A 1 88 ? -10.515 1.085 11.604 1.00 71.88 88 SER A O 1
ATOM 706 N N . LEU A 1 89 ? -8.982 0.922 13.251 1.00 75.00 89 LEU A N 1
ATOM 707 C CA . LEU A 1 89 ? -8.385 2.225 12.974 1.00 75.00 89 LEU A CA 1
ATOM 708 C C . LEU A 1 89 ? -7.585 2.178 11.673 1.00 75.00 89 LEU A C 1
ATOM 710 O O . LEU A 1 89 ? -7.425 3.196 10.992 1.00 75.00 89 LEU A O 1
ATOM 714 N N . ILE A 1 90 ? -7.099 0.990 11.328 1.00 85.94 90 ILE A N 1
ATOM 715 C CA . ILE A 1 90 ? -6.221 0.753 10.202 1.00 85.94 90 ILE A CA 1
ATOM 716 C C . ILE A 1 90 ? -7.002 0.051 9.109 1.00 85.94 90 ILE A C 1
ATOM 718 O O . ILE A 1 90 ? -7.723 -0.915 9.319 1.00 85.94 90 ILE A O 1
ATOM 722 N N . THR A 1 91 ? -6.867 0.594 7.910 1.00 90.56 91 THR A N 1
ATOM 723 C CA . THR A 1 91 ? -7.563 0.103 6.729 1.00 90.56 91 THR A CA 1
ATOM 724 C C . THR A 1 91 ? -6.575 0.010 5.583 1.00 90.56 91 THR A C 1
ATOM 726 O O . THR A 1 91 ? -5.511 0.640 5.608 1.00 90.56 91 THR A O 1
ATOM 729 N N . VAL A 1 92 ? -6.975 -0.692 4.529 1.00 93.50 92 VAL A N 1
ATOM 730 C CA . VAL A 1 92 ? -6.276 -0.741 3.245 1.00 93.50 92 VAL A CA 1
ATOM 731 C C . VAL A 1 92 ? -5.937 0.662 2.734 1.00 93.50 92 VAL A C 1
ATOM 733 O O . VAL A 1 92 ? -4.885 0.869 2.137 1.00 93.50 92 VAL A O 1
ATOM 736 N N . GLN A 1 93 ? -6.764 1.671 3.036 1.00 92.19 93 GLN A N 1
ATOM 737 C CA . GLN A 1 93 ? -6.507 3.049 2.633 1.00 92.19 93 GLN A CA 1
ATOM 738 C C . GLN A 1 93 ? -5.286 3.654 3.335 1.00 92.19 93 GLN A C 1
ATOM 740 O O . GLN A 1 93 ? -4.505 4.354 2.691 1.00 92.19 93 GLN A O 1
ATOM 745 N N . SER A 1 94 ? -5.087 3.383 4.628 1.00 92.31 94 SER A N 1
ATOM 746 C CA . SER A 1 94 ? -3.922 3.880 5.373 1.00 92.31 94 SER A CA 1
ATOM 747 C C . SER A 1 94 ? -2.619 3.323 4.787 1.00 92.31 94 SER A C 1
ATOM 749 O O . SER A 1 94 ? -1.663 4.070 4.568 1.00 92.31 94 SER A O 1
ATOM 751 N N . TYR A 1 95 ? -2.616 2.033 4.445 1.00 95.12 95 TYR A N 1
ATOM 752 C CA . TYR A 1 95 ? -1.495 1.383 3.772 1.00 95.12 95 TYR A CA 1
ATOM 753 C C . TYR A 1 95 ? -1.303 1.863 2.332 1.00 95.12 95 TYR A C 1
ATOM 755 O O . TYR A 1 95 ? -0.177 2.127 1.920 1.00 95.12 95 TYR A O 1
ATOM 763 N N . ASN A 1 96 ? -2.383 2.067 1.578 1.00 95.62 96 ASN A N 1
ATOM 764 C CA . ASN A 1 96 ? -2.305 2.604 0.221 1.00 95.62 96 ASN A CA 1
ATOM 765 C C . ASN A 1 96 ? -1.708 4.013 0.198 1.00 95.62 96 ASN A C 1
ATOM 767 O O . ASN A 1 96 ? -0.929 4.322 -0.699 1.00 95.62 96 ASN A O 1
ATOM 771 N N . ILE A 1 97 ? -2.008 4.859 1.190 1.00 94.31 97 ILE A N 1
ATOM 772 C CA . ILE A 1 97 ? -1.362 6.173 1.334 1.00 94.31 97 ILE A CA 1
ATOM 773 C C . ILE A 1 97 ? 0.147 6.004 1.567 1.00 94.31 97 ILE A C 1
ATOM 775 O O . ILE A 1 97 ? 0.945 6.701 0.935 1.00 94.31 97 ILE A O 1
ATOM 779 N N . LEU A 1 98 ? 0.552 5.056 2.418 1.00 94.88 98 LEU A N 1
ATOM 780 C CA . LEU A 1 98 ? 1.962 4.753 2.660 1.00 94.88 98 LEU A CA 1
ATOM 781 C C . LEU A 1 98 ? 2.661 4.237 1.392 1.00 94.88 98 LEU A C 1
ATOM 783 O O . LEU A 1 98 ? 3.660 4.822 0.974 1.00 94.88 98 LEU A O 1
ATOM 787 N N . LEU A 1 99 ? 2.124 3.208 0.737 1.00 94.88 99 LEU A N 1
ATOM 788 C CA . LEU A 1 99 ? 2.653 2.667 -0.519 1.00 94.88 99 LEU A CA 1
ATOM 789 C C . LEU A 1 99 ? 2.766 3.748 -1.596 1.00 94.88 99 LEU A C 1
ATOM 791 O O . LEU A 1 99 ? 3.794 3.872 -2.263 1.00 94.88 99 LEU A O 1
ATOM 795 N N . GLN A 1 100 ? 1.733 4.580 -1.731 1.00 93.56 100 GLN A N 1
ATOM 796 C CA . GLN A 1 100 ? 1.717 5.662 -2.701 1.00 93.56 100 GLN A CA 1
ATOM 797 C C . GLN A 1 100 ? 2.795 6.709 -2.394 1.00 93.56 100 GLN A C 1
ATOM 799 O O . GLN A 1 100 ? 3.492 7.132 -3.321 1.00 93.56 100 GLN A O 1
ATOM 804 N N . SER A 1 101 ? 2.985 7.068 -1.119 1.00 92.38 101 SER A N 1
ATOM 805 C CA . SER A 1 101 ? 4.040 7.995 -0.694 1.00 92.38 101 SER A CA 1
ATOM 806 C C . SER A 1 101 ? 5.432 7.483 -1.083 1.00 92.38 101 SER A C 1
ATOM 808 O O . SER A 1 101 ? 6.206 8.209 -1.708 1.00 92.38 101 SER A O 1
ATOM 810 N N . TRP A 1 102 ? 5.719 6.199 -0.840 1.00 91.88 102 TRP A N 1
ATOM 811 C CA . TRP A 1 102 ? 6.974 5.570 -1.252 1.00 91.88 102 TRP A CA 1
ATOM 812 C C . TRP A 1 102 ? 7.114 5.522 -2.775 1.00 91.88 102 TRP A C 1
ATOM 814 O O . TRP A 1 102 ? 8.135 5.958 -3.297 1.00 91.88 102 TRP A O 1
ATOM 824 N N . SER A 1 103 ? 6.076 5.103 -3.505 1.00 91.81 103 SER A N 1
ATOM 825 C CA . SER A 1 103 ? 6.111 4.977 -4.975 1.00 91.81 103 SER A CA 1
ATOM 826 C C . SER A 1 103 ? 6.371 6.292 -5.721 1.00 91.81 103 SER A C 1
ATOM 828 O O . SER A 1 103 ? 6.843 6.298 -6.861 1.00 91.81 103 SER A O 1
ATOM 830 N N . GLN A 1 104 ? 6.010 7.424 -5.112 1.00 89.44 104 GLN A N 1
ATOM 831 C CA . GLN A 1 104 ? 6.217 8.755 -5.678 1.00 89.44 104 GLN A CA 1
ATOM 832 C C . GLN A 1 104 ? 7.539 9.380 -5.263 1.00 89.44 104 GLN A C 1
ATOM 834 O O . GLN A 1 104 ? 7.979 10.331 -5.919 1.00 89.44 104 GLN A O 1
ATOM 839 N N . SER A 1 105 ? 8.139 8.858 -4.194 1.00 85.88 105 SER A N 1
ATOM 840 C CA . SER A 1 105 ? 9.346 9.399 -3.606 1.00 85.88 105 SER A CA 1
ATOM 841 C C . SER A 1 105 ? 10.436 9.551 -4.660 1.00 85.88 105 SER A C 1
ATOM 843 O O . SER A 1 105 ? 10.726 8.638 -5.435 1.00 85.88 105 SER A O 1
ATOM 845 N N . LYS A 1 106 ? 11.015 10.751 -4.710 1.00 79.31 106 LYS A N 1
ATOM 846 C CA . LYS A 1 106 ? 12.264 11.020 -5.435 1.00 79.31 106 LYS A CA 1
ATOM 847 C C . LYS A 1 106 ? 13.484 10.844 -4.536 1.00 79.31 106 LYS A C 1
ATOM 849 O O . LYS A 1 106 ? 14.596 11.144 -4.955 1.00 79.31 106 LYS A O 1
ATOM 854 N N . LEU A 1 107 ? 13.277 10.419 -3.289 1.00 69.69 107 LEU A N 1
ATOM 855 C CA . LEU A 1 107 ? 14.370 10.159 -2.377 1.00 69.69 107 LEU A CA 1
ATOM 856 C C . LEU A 1 107 ? 15.161 8.957 -2.897 1.00 69.69 107 LEU A C 1
ATOM 858 O O . LEU A 1 107 ? 14.721 7.819 -2.763 1.00 69.69 107 LEU A O 1
ATOM 862 N N . PHE A 1 108 ? 16.346 9.199 -3.447 1.00 59.94 108 PHE A N 1
ATOM 863 C CA . PHE A 1 108 ? 17.354 8.153 -3.488 1.00 59.94 108 PHE A CA 1
ATOM 864 C C . PHE A 1 108 ? 17.694 7.827 -2.035 1.00 59.94 108 PHE A C 1
ATOM 866 O O . PHE A 1 108 ? 18.193 8.685 -1.307 1.00 59.94 108 PHE A O 1
ATOM 873 N N . THR A 1 109 ? 17.408 6.611 -1.580 1.00 51.84 109 THR A N 1
ATOM 874 C CA . THR A 1 109 ? 17.928 6.135 -0.297 1.00 51.84 109 THR A CA 1
ATOM 875 C C . THR A 1 109 ? 19.432 5.902 -0.455 1.00 51.84 109 THR A C 1
ATOM 877 O O . THR A 1 109 ? 19.884 4.765 -0.576 1.00 51.84 109 THR A O 1
ATOM 880 N N . TYR A 1 110 ? 20.219 6.981 -0.507 1.00 44.25 110 TYR A N 1
ATOM 881 C CA . TYR A 1 110 ? 21.659 6.911 -0.309 1.00 44.25 110 TYR A CA 1
ATOM 882 C C . TYR A 1 110 ? 21.885 6.540 1.150 1.00 44.25 110 TYR A C 1
ATOM 884 O O . TYR A 1 110 ? 21.586 7.300 2.069 1.00 44.25 110 TYR A O 1
ATOM 892 N N . GLY A 1 111 ? 22.375 5.322 1.360 1.00 48.25 111 GLY A N 1
ATOM 893 C CA . GLY A 1 111 ? 22.845 4.894 2.662 1.00 48.25 111 GLY A CA 1
ATOM 894 C C . GLY A 1 111 ? 24.068 5.711 3.053 1.00 48.25 111 GLY A C 1
ATOM 895 O O . GLY A 1 111 ? 25.174 5.392 2.627 1.00 48.25 111 GLY A O 1
ATOM 896 N N . ARG A 1 112 ? 23.872 6.722 3.892 1.00 42.78 112 ARG A N 1
ATOM 897 C CA . ARG A 1 112 ? 24.916 7.233 4.772 1.00 42.78 112 ARG A CA 1
ATOM 898 C C . ARG A 1 112 ? 24.265 7.770 6.034 1.00 42.78 112 ARG A C 1
ATOM 900 O O . ARG A 1 112 ? 23.979 8.950 6.112 1.00 42.78 112 ARG A O 1
ATOM 907 N N . GLU A 1 113 ? 24.036 6.880 6.992 1.00 39.59 113 GLU A N 1
ATOM 908 C CA . GLU A 1 113 ? 24.198 7.190 8.412 1.00 39.59 113 GLU A CA 1
ATOM 909 C C . GLU A 1 113 ? 24.232 5.889 9.228 1.00 39.59 113 GLU A C 1
ATOM 911 O O . GLU A 1 113 ? 23.308 5.085 9.178 1.00 39.59 113 GLU A O 1
ATOM 916 N N . ARG A 1 114 ? 25.376 5.706 9.904 1.00 43.34 114 ARG A N 1
ATOM 917 C CA . ARG A 1 114 ? 25.726 4.738 10.960 1.00 43.34 114 ARG A CA 1
ATOM 918 C C . ARG A 1 114 ? 25.382 3.255 10.735 1.00 43.34 114 ARG A C 1
ATOM 920 O O . ARG A 1 114 ? 24.285 2.802 11.018 1.00 43.34 114 ARG A O 1
ATOM 927 N N . GLY A 1 115 ? 26.421 2.528 10.303 1.00 39.62 115 GLY A N 1
ATOM 928 C CA . GLY A 1 115 ? 26.689 1.092 10.485 1.00 39.62 115 GLY A CA 1
ATOM 929 C C . GLY A 1 115 ? 25.542 0.201 10.965 1.00 39.62 115 GLY A C 1
ATOM 930 O O . GLY A 1 115 ? 25.218 0.185 12.145 1.00 39.62 115 GLY A O 1
ATOM 931 N N . GLY A 1 116 ? 24.998 -0.602 10.052 1.00 36.12 116 GLY A N 1
ATOM 932 C CA . GLY A 1 116 ? 24.023 -1.644 10.365 1.00 36.12 116 GLY A CA 1
ATOM 933 C C . GLY A 1 116 ? 23.278 -2.086 9.110 1.00 36.12 116 GLY A C 1
ATOM 934 O O . GLY A 1 116 ? 22.623 -1.290 8.445 1.00 36.12 116 GLY A O 1
ATOM 935 N N . SER A 1 117 ? 23.447 -3.342 8.732 1.00 47.69 117 SER A N 1
ATOM 936 C CA . SER A 1 117 ? 23.087 -3.925 7.442 1.00 47.69 117 SER A CA 1
ATOM 937 C C . SER A 1 117 ? 21.570 -4.050 7.224 1.00 47.69 117 SER A C 1
ATOM 939 O O . SER A 1 117 ? 20.933 -4.867 7.868 1.00 47.69 117 SER A O 1
ATOM 941 N N . HIS A 1 118 ? 21.001 -3.243 6.316 1.00 40.38 118 HIS A N 1
ATOM 942 C CA . HIS A 1 118 ? 20.026 -3.618 5.266 1.00 40.38 118 HIS A CA 1
ATOM 943 C C . HIS A 1 118 ? 19.498 -2.350 4.563 1.00 40.38 118 HIS A C 1
ATOM 945 O O . HIS A 1 118 ? 18.588 -1.659 5.025 1.00 40.38 118 HIS A O 1
ATOM 951 N N . LYS A 1 119 ? 20.108 -2.018 3.418 1.00 49.69 119 LYS A N 1
ATOM 952 C CA . LYS A 1 119 ? 19.707 -0.907 2.540 1.00 49.69 119 LYS A CA 1
ATOM 953 C C . LYS A 1 119 ? 18.596 -1.397 1.610 1.00 49.69 119 LYS A C 1
ATOM 955 O O . LYS A 1 119 ? 18.862 -2.197 0.721 1.00 49.69 119 LYS A O 1
ATOM 960 N N . LEU A 1 120 ? 17.366 -0.932 1.798 1.00 59.84 120 LEU A N 1
ATOM 961 C CA . LEU A 1 120 ? 16.218 -1.376 1.001 1.00 59.84 120 LEU A CA 1
ATOM 962 C C . LEU A 1 120 ? 15.767 -0.201 0.132 1.00 59.84 120 LEU A C 1
ATOM 964 O O . LEU A 1 120 ? 15.341 0.830 0.657 1.00 59.84 120 LEU A O 1
ATOM 968 N N . GLY A 1 121 ? 15.920 -0.339 -1.188 1.00 79.44 121 GLY A N 1
ATOM 969 C CA . GLY A 1 121 ? 15.461 0.663 -2.153 1.00 79.44 121 GLY A CA 1
ATOM 970 C C . GLY A 1 121 ? 13.941 0.848 -2.104 1.00 79.44 121 GLY A C 1
ATOM 971 O O . GLY A 1 121 ? 13.227 0.021 -1.540 1.00 79.44 121 GLY A O 1
ATOM 972 N N . ILE A 1 122 ? 13.420 1.917 -2.717 1.00 86.31 122 ILE A N 1
ATOM 973 C CA . ILE A 1 122 ? 11.978 2.236 -2.700 1.00 86.31 122 ILE A CA 1
ATOM 974 C C . ILE A 1 122 ? 11.124 1.030 -3.128 1.00 86.31 122 ILE A C 1
ATOM 976 O O . ILE A 1 122 ? 10.131 0.730 -2.472 1.00 86.31 122 ILE A O 1
ATOM 980 N N . ALA A 1 123 ? 11.527 0.322 -4.188 1.00 88.31 123 ALA A N 1
ATOM 981 C CA . ALA A 1 123 ? 10.822 -0.866 -4.672 1.00 88.31 123 ALA A CA 1
ATOM 982 C C . ALA A 1 123 ? 10.751 -1.984 -3.616 1.00 88.31 123 ALA A C 1
ATOM 984 O O . ALA A 1 123 ? 9.690 -2.563 -3.385 1.00 88.31 123 ALA A O 1
ATOM 985 N N . GLN A 1 124 ? 11.860 -2.223 -2.917 1.00 89.00 124 GLN A N 1
ATOM 986 C CA . GLN A 1 124 ? 11.937 -3.207 -1.844 1.00 89.00 124 GLN A CA 1
ATOM 987 C C . GLN A 1 124 ? 11.066 -2.797 -0.649 1.00 89.00 124 GLN A C 1
ATOM 989 O O . GLN A 1 124 ? 10.319 -3.613 -0.122 1.00 89.00 124 GLN A O 1
ATOM 994 N N . ARG A 1 125 ? 11.062 -1.508 -0.281 1.00 89.50 125 ARG A N 1
ATOM 995 C CA . ARG A 1 125 ? 10.168 -0.981 0.763 1.00 89.50 125 ARG A CA 1
ATOM 996 C C . ARG A 1 125 ? 8.699 -1.155 0.413 1.00 89.50 125 ARG A C 1
ATOM 998 O O . ARG A 1 125 ? 7.917 -1.555 1.266 1.00 89.50 125 ARG A O 1
ATOM 1005 N N . THR A 1 126 ? 8.309 -0.870 -0.828 1.00 92.44 126 THR A N 1
ATOM 1006 C CA . THR A 1 126 ? 6.925 -1.108 -1.253 1.00 92.44 126 THR A CA 1
ATOM 1007 C C . THR A 1 126 ? 6.563 -2.587 -1.244 1.00 92.44 126 THR A C 1
ATOM 1009 O O . THR A 1 126 ? 5.408 -2.906 -0.983 1.00 92.44 126 THR A O 1
ATOM 1012 N N . ARG A 1 127 ? 7.529 -3.485 -1.479 1.00 92.56 127 ARG A N 1
ATOM 1013 C CA . ARG A 1 127 ? 7.302 -4.926 -1.379 1.00 92.56 127 ARG A CA 1
ATOM 1014 C C . ARG A 1 127 ? 7.102 -5.372 0.068 1.00 92.56 127 ARG A C 1
ATOM 1016 O O . ARG A 1 127 ? 6.098 -6.005 0.348 1.00 92.56 127 ARG A O 1
ATOM 1023 N N . GLU A 1 128 ? 7.967 -4.936 0.979 1.00 93.12 128 GLU A N 1
ATOM 1024 C CA . GLU A 1 128 ? 7.827 -5.207 2.419 1.00 93.12 128 GLU A CA 1
ATOM 1025 C C . GLU A 1 128 ? 6.481 -4.752 2.971 1.00 93.12 128 GLU A C 1
ATOM 1027 O O . GLU A 1 128 ? 5.867 -5.454 3.761 1.00 93.12 128 GLU A O 1
ATOM 1032 N N . ILE A 1 129 ? 6.009 -3.577 2.547 1.00 94.69 129 ILE A N 1
ATOM 1033 C CA . ILE A 1 129 ? 4.710 -3.067 2.987 1.00 94.69 129 ILE A CA 1
ATOM 1034 C C . ILE A 1 129 ? 3.566 -3.934 2.437 1.00 94.69 129 ILE A C 1
ATOM 1036 O O . ILE A 1 129 ? 2.589 -4.145 3.148 1.00 94.69 129 ILE A O 1
ATOM 1040 N N . LEU A 1 130 ? 3.662 -4.440 1.201 1.00 94.94 130 LEU A N 1
ATOM 1041 C CA . LEU A 1 130 ? 2.673 -5.385 0.667 1.00 94.94 130 LEU A CA 1
ATOM 1042 C C . LEU A 1 130 ? 2.675 -6.705 1.440 1.00 94.94 130 LEU A C 1
ATOM 1044 O O . LEU A 1 130 ? 1.605 -7.187 1.797 1.00 94.94 130 LEU A O 1
ATOM 1048 N N . ASP A 1 131 ? 3.856 -7.250 1.728 1.00 94.94 131 ASP A N 1
ATOM 1049 C CA . ASP A 1 131 ? 3.985 -8.491 2.491 1.00 94.94 131 ASP A CA 1
ATOM 1050 C C . ASP A 1 131 ? 3.450 -8.293 3.932 1.00 94.94 131 ASP A C 1
ATOM 1052 O O . ASP A 1 131 ? 2.733 -9.142 4.456 1.00 94.94 131 ASP A O 1
ATOM 1056 N N . GLU A 1 132 ? 3.687 -7.125 4.549 1.00 94.12 132 GLU A N 1
ATOM 1057 C CA . GLU A 1 132 ? 3.099 -6.750 5.846 1.00 94.12 132 GLU A CA 1
ATOM 1058 C C . GLU A 1 132 ? 1.563 -6.710 5.792 1.00 94.12 132 GLU A C 1
ATOM 1060 O O . GLU A 1 132 ? 0.894 -7.206 6.701 1.00 94.12 132 GLU A O 1
ATOM 1065 N N . MET A 1 133 ? 0.988 -6.129 4.735 1.00 94.56 133 MET A N 1
ATOM 1066 C CA . MET A 1 133 ? -0.464 -6.109 4.549 1.00 94.56 133 MET A CA 1
ATOM 1067 C C . MET A 1 133 ? -1.039 -7.516 4.365 1.00 94.56 133 MET A C 1
ATOM 1069 O O . MET A 1 133 ? -2.119 -7.789 4.882 1.00 94.56 133 MET A O 1
ATOM 1073 N N . ASP A 1 134 ? -0.341 -8.399 3.649 1.00 94.12 134 ASP A N 1
ATOM 1074 C CA . ASP A 1 134 ? -0.761 -9.789 3.464 1.00 94.12 134 ASP A CA 1
ATOM 1075 C C . ASP A 1 134 ? -0.787 -10.548 4.791 1.00 94.12 134 ASP A C 1
ATOM 1077 O O . ASP A 1 134 ? -1.788 -11.194 5.106 1.00 94.12 134 ASP A O 1
ATOM 1081 N N . GLU A 1 135 ? 0.255 -10.418 5.612 1.00 93.44 135 GLU A N 1
ATOM 1082 C CA . GLU A 1 135 ? 0.287 -11.039 6.938 1.00 93.44 135 GLU A CA 1
ATOM 1083 C C . GLU A 1 135 ? -0.824 -10.507 7.846 1.00 93.44 135 GLU A C 1
ATOM 1085 O O . GLU A 1 135 ? -1.536 -11.281 8.489 1.00 93.44 135 GLU A O 1
ATOM 1090 N N . LEU A 1 136 ? -1.039 -9.192 7.847 1.00 90.44 136 LEU A N 1
ATOM 1091 C CA . LEU A 1 136 ? -2.104 -8.577 8.634 1.00 90.44 136 LEU A CA 1
ATOM 1092 C C . LEU A 1 136 ? -3.503 -8.898 8.100 1.00 90.44 136 LEU A C 1
ATOM 1094 O O . LEU A 1 136 ? -4.446 -8.927 8.883 1.00 90.44 136 LEU A O 1
ATOM 1098 N N . SER A 1 137 ? -3.665 -9.182 6.807 1.00 91.88 137 SER A N 1
ATOM 1099 C CA . SER A 1 137 ? -4.971 -9.527 6.228 1.00 91.88 137 SER A CA 1
ATOM 1100 C C . SER A 1 137 ? -5.551 -10.828 6.782 1.00 91.88 137 SER A C 1
ATOM 1102 O O . SER A 1 137 ? -6.771 -10.975 6.843 1.00 91.88 137 SER A O 1
ATOM 1104 N N . LYS A 1 138 ? -4.686 -11.733 7.266 1.00 90.88 138 LYS A N 1
ATOM 1105 C CA . LYS A 1 138 ? -5.082 -13.000 7.899 1.00 90.88 138 LYS A CA 1
ATOM 1106 C C . LYS A 1 138 ? -5.871 -12.780 9.191 1.00 90.88 138 LYS A C 1
ATOM 1108 O O . LYS A 1 138 ? -6.728 -13.589 9.524 1.00 90.88 138 LYS A O 1
ATOM 1113 N N . THR A 1 139 ? -5.583 -11.696 9.913 1.00 87.88 139 THR A N 1
ATOM 1114 C CA . THR A 1 139 ? -6.236 -11.352 11.188 1.00 87.88 139 THR A CA 1
ATOM 1115 C C . THR A 1 139 ? -7.153 -10.135 11.074 1.00 87.88 139 THR A C 1
ATOM 1117 O O . THR A 1 139 ? -8.090 -9.994 11.856 1.00 87.88 139 THR A O 1
ATOM 1120 N N . ASN A 1 140 ? -6.925 -9.264 10.089 1.00 86.88 140 ASN A N 1
ATOM 1121 C CA . ASN A 1 140 ? -7.714 -8.070 9.823 1.00 86.88 140 ASN A CA 1
ATOM 1122 C C . ASN A 1 140 ? -8.023 -7.937 8.317 1.00 86.88 140 ASN A C 1
ATOM 1124 O O . ASN A 1 140 ? -7.269 -7.296 7.577 1.00 86.88 140 ASN A O 1
ATOM 1128 N N . PRO A 1 141 ? -9.180 -8.442 7.851 1.00 89.19 141 PRO A N 1
ATOM 1129 C CA . PRO A 1 141 ? -9.575 -8.362 6.443 1.00 89.19 141 PRO A CA 1
ATOM 1130 C C . PRO A 1 141 ? -9.645 -6.932 5.880 1.00 89.19 141 PRO A C 1
ATOM 1132 O O . PRO A 1 141 ? -9.563 -6.741 4.665 1.00 89.19 141 PRO A O 1
ATOM 1135 N N . LEU A 1 142 ? -9.753 -5.904 6.733 1.00 89.94 142 LEU A N 1
ATOM 1136 C CA . LEU A 1 142 ? -9.834 -4.501 6.310 1.00 89.94 142 LEU A CA 1
ATOM 1137 C C . LEU A 1 142 ? -8.520 -3.960 5.740 1.00 89.94 142 LEU A C 1
ATOM 1139 O O . LEU A 1 142 ? -8.535 -2.879 5.146 1.00 89.94 142 LEU A O 1
ATOM 1143 N N . VAL A 1 143 ? -7.401 -4.671 5.913 1.00 92.25 143 VAL A N 1
ATOM 1144 C CA . VAL A 1 143 ? -6.089 -4.292 5.365 1.00 92.25 143 VAL A CA 1
ATOM 1145 C C . VAL A 1 143 ? -5.675 -5.103 4.138 1.00 92.25 143 VAL A C 1
ATOM 1147 O O . VAL A 1 143 ? -4.581 -4.888 3.626 1.00 92.25 143 VAL A O 1
ATOM 1150 N N . THR A 1 144 ? -6.541 -5.995 3.650 1.00 93.75 144 THR A N 1
ATOM 1151 C CA . THR A 1 144 ? -6.262 -6.853 2.489 1.00 93.75 144 THR A CA 1
ATOM 1152 C C . THR A 1 144 ? -5.772 -6.025 1.296 1.00 93.75 144 THR A C 1
ATOM 1154 O O . THR A 1 144 ? -6.472 -5.088 0.886 1.00 93.75 144 THR A O 1
ATOM 1157 N N . PRO A 1 145 ? -4.594 -6.340 0.716 1.00 96.31 145 PRO A N 1
ATOM 1158 C CA . PRO A 1 145 ? -4.103 -5.661 -0.474 1.00 96.31 145 PRO A CA 1
ATOM 1159 C C . PRO A 1 145 ? -5.110 -5.677 -1.612 1.00 96.31 145 PRO A C 1
ATOM 1161 O O . PRO A 1 145 ? -5.795 -6.669 -1.852 1.00 96.31 145 PRO A O 1
ATOM 1164 N N . ASN A 1 146 ? -5.161 -4.574 -2.348 1.00 96.50 146 ASN A N 1
ATOM 1165 C CA . ASN A 1 146 ? -6.018 -4.425 -3.513 1.00 96.50 146 ASN A CA 1
ATOM 1166 C C . ASN A 1 146 ? -5.218 -3.921 -4.718 1.00 96.50 146 ASN A C 1
ATOM 1168 O O . ASN A 1 146 ? -4.005 -3.697 -4.658 1.00 96.50 146 ASN A O 1
ATOM 1172 N N . SER A 1 147 ? -5.902 -3.720 -5.840 1.00 96.88 147 SER A N 1
ATOM 1173 C CA . SER A 1 147 ? -5.281 -3.269 -7.083 1.00 96.88 147 SER A CA 1
ATOM 1174 C C . SER A 1 147 ? -4.518 -1.948 -6.924 1.00 96.88 147 SER A C 1
ATOM 1176 O O . SER A 1 147 ? -3.503 -1.746 -7.591 1.00 96.88 147 SER A O 1
ATOM 1178 N N . ALA A 1 148 ? -4.937 -1.047 -6.027 1.00 96.25 148 ALA A N 1
ATOM 1179 C CA . ALA A 1 148 ? -4.200 0.184 -5.744 1.00 96.25 148 ALA A CA 1
ATOM 1180 C C . ALA A 1 148 ? -2.882 -0.091 -5.000 1.00 96.25 148 ALA A C 1
ATOM 1182 O O . ALA A 1 148 ? -1.864 0.509 -5.357 1.00 96.25 148 ALA A O 1
ATOM 1183 N N . SER A 1 149 ? -2.878 -1.026 -4.044 1.00 96.88 149 SER A N 1
ATOM 1184 C CA . SER A 1 149 ? -1.679 -1.459 -3.314 1.00 96.88 149 SER A CA 1
ATOM 1185 C C . SER A 1 149 ? -0.621 -2.006 -4.279 1.00 96.88 149 SER A C 1
ATOM 1187 O O . SER A 1 149 ? 0.513 -1.524 -4.321 1.00 96.88 149 SER A O 1
ATOM 1189 N N . PHE A 1 150 ? -1.019 -2.944 -5.142 1.00 97.12 150 PHE A N 1
ATOM 1190 C CA . PHE A 1 150 ? -0.121 -3.533 -6.136 1.00 97.12 150 PHE A CA 1
ATOM 1191 C C . PHE A 1 150 ? 0.349 -2.525 -7.187 1.00 97.12 150 PHE A C 1
ATOM 1193 O O . PHE A 1 150 ? 1.523 -2.511 -7.551 1.00 97.12 150 PHE A O 1
ATOM 1200 N N . ASN A 1 151 ? -0.531 -1.635 -7.652 1.00 96.88 151 ASN A N 1
ATOM 1201 C CA . ASN A 1 151 ? -0.154 -0.603 -8.617 1.00 96.88 151 ASN A CA 1
ATOM 1202 C C . ASN A 1 151 ? 0.900 0.364 -8.067 1.00 96.88 151 ASN A C 1
ATOM 1204 O O . ASN A 1 151 ? 1.758 0.821 -8.825 1.00 96.88 151 ASN A O 1
ATOM 1208 N N . ALA A 1 152 ? 0.864 0.677 -6.771 1.00 95.44 152 ALA A N 1
ATOM 1209 C CA . ALA A 1 152 ? 1.898 1.487 -6.137 1.00 95.44 152 ALA A CA 1
ATOM 1210 C C . ALA A 1 1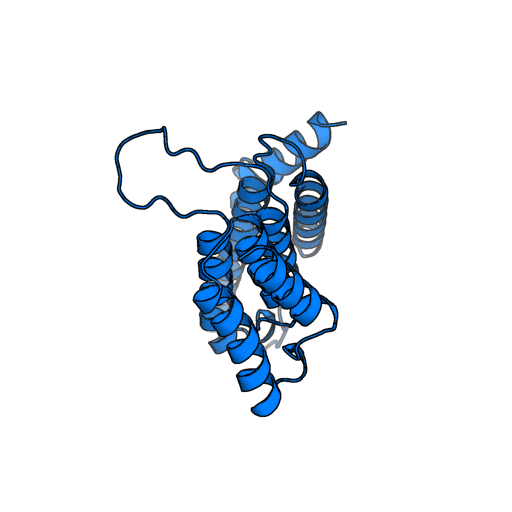52 ? 3.255 0.757 -6.104 1.00 95.44 152 ALA A C 1
ATOM 1212 O O . ALA A 1 152 ? 4.278 1.372 -6.412 1.00 95.44 152 ALA A O 1
ATOM 1213 N N . ALA A 1 153 ? 3.269 -0.549 -5.816 1.00 96.00 153 ALA A N 1
ATOM 1214 C CA . ALA A 1 153 ? 4.487 -1.360 -5.860 1.00 96.00 153 ALA A CA 1
ATOM 1215 C C . ALA A 1 153 ? 5.035 -1.537 -7.288 1.00 96.00 153 ALA A C 1
ATOM 1217 O O . ALA A 1 153 ? 6.231 -1.360 -7.504 1.00 96.00 153 ALA A O 1
ATOM 1218 N N . LEU A 1 154 ? 4.173 -1.783 -8.282 1.00 95.50 154 LEU A N 1
ATOM 1219 C CA . LEU A 1 154 ? 4.563 -1.819 -9.698 1.00 95.50 154 LEU A CA 1
ATOM 1220 C C . LEU A 1 154 ? 5.195 -0.493 -10.124 1.00 95.50 154 LEU A C 1
ATOM 1222 O O . LEU A 1 154 ? 6.295 -0.477 -10.668 1.00 95.50 154 LEU A O 1
ATOM 1226 N N . LYS A 1 155 ? 4.550 0.636 -9.809 1.00 94.12 155 LYS A N 1
ATOM 1227 C CA . LYS A 1 155 ? 5.094 1.971 -10.086 1.00 94.12 155 LYS A CA 1
ATOM 1228 C C . LYS A 1 155 ? 6.482 2.162 -9.474 1.00 94.12 155 LYS A C 1
ATOM 1230 O O . LYS A 1 155 ? 7.365 2.718 -10.126 1.00 94.12 155 LYS A O 1
ATOM 1235 N N . ALA A 1 156 ? 6.663 1.737 -8.225 1.00 92.31 156 ALA A N 1
ATOM 1236 C CA . ALA A 1 156 ? 7.945 1.810 -7.540 1.00 92.31 156 ALA A CA 1
ATOM 1237 C C . ALA A 1 156 ? 9.005 0.942 -8.232 1.00 92.31 156 ALA A C 1
ATOM 1239 O O . ALA A 1 156 ? 10.100 1.434 -8.496 1.00 92.31 156 ALA A O 1
ATOM 1240 N N . ALA A 1 157 ? 8.679 -0.305 -8.574 1.00 92.25 157 ALA A N 1
ATOM 1241 C CA . ALA A 1 157 ? 9.591 -1.223 -9.248 1.00 92.25 157 ALA A CA 1
ATOM 1242 C C . ALA A 1 157 ? 10.042 -0.687 -10.618 1.00 92.25 157 ALA A C 1
ATOM 1244 O O . ALA A 1 157 ? 11.239 -0.601 -10.879 1.00 92.25 157 ALA A O 1
ATOM 1245 N N . VAL A 1 158 ? 9.097 -0.215 -11.436 1.00 91.75 158 VAL A N 1
ATOM 1246 C CA . VAL A 1 158 ? 9.370 0.383 -12.753 1.00 91.75 158 VAL A CA 1
ATOM 1247 C C . VAL A 1 158 ? 10.280 1.607 -12.640 1.00 91.75 158 VAL A C 1
ATOM 1249 O O . VAL A 1 158 ? 11.282 1.713 -13.338 1.00 91.75 158 VAL A O 1
ATOM 1252 N N . ARG A 1 159 ? 9.968 2.539 -11.729 1.00 87.69 159 ARG A N 1
ATOM 1253 C CA . ARG A 1 159 ? 10.754 3.775 -11.561 1.00 87.69 159 ARG A CA 1
ATOM 1254 C C . ARG A 1 159 ? 12.172 3.539 -11.061 1.00 87.69 159 ARG A C 1
ATOM 1256 O O . ARG A 1 159 ? 13.045 4.349 -11.342 1.00 87.69 159 ARG A O 1
ATOM 1263 N N . ASN A 1 160 ? 12.377 2.482 -10.283 1.00 86.25 160 ASN A N 1
ATOM 1264 C CA . ASN A 1 160 ? 13.688 2.111 -9.756 1.00 86.25 160 ASN A CA 1
ATOM 1265 C C . ASN A 1 160 ? 14.393 1.087 -10.657 1.00 86.25 160 ASN A C 1
ATOM 1267 O O . ASN A 1 160 ? 15.321 0.436 -10.186 1.00 86.25 160 ASN A O 1
ATOM 1271 N N . GLN A 1 161 ? 13.934 0.929 -11.909 1.00 86.62 161 GLN A N 1
ATOM 1272 C CA . GLN A 1 161 ? 14.540 0.061 -12.924 1.00 86.62 161 GLN A CA 1
ATOM 1273 C C . GLN A 1 161 ? 14.805 -1.355 -12.394 1.00 86.62 161 GLN A C 1
ATOM 1275 O O . GLN A 1 161 ? 15.870 -1.936 -12.592 1.00 86.62 161 GLN A O 1
ATOM 1280 N N . ARG A 1 162 ? 13.842 -1.903 -11.640 1.00 88.50 162 ARG A N 1
ATOM 1281 C CA . ARG A 1 162 ? 13.942 -3.282 -11.156 1.00 88.50 162 ARG A CA 1
ATOM 1282 C C . ARG A 1 162 ? 13.911 -4.257 -12.334 1.00 88.50 162 ARG A C 1
ATOM 1284 O O . ARG A 1 162 ? 13.274 -3.947 -13.343 1.00 88.50 162 ARG A O 1
ATOM 1291 N N . PRO A 1 163 ? 14.537 -5.441 -12.200 1.00 91.00 163 PRO A N 1
ATOM 1292 C CA . PRO A 1 163 ? 14.501 -6.462 -13.235 1.00 91.00 163 PRO A CA 1
ATOM 1293 C C . PRO A 1 163 ? 13.074 -6.744 -13.708 1.00 91.00 163 PRO A C 1
ATOM 1295 O O . PRO A 1 163 ? 12.148 -6.866 -12.901 1.00 91.00 163 PRO A O 1
ATOM 1298 N N . LEU A 1 164 ? 12.900 -6.905 -15.020 1.00 92.38 164 LEU A N 1
ATOM 1299 C CA . LEU A 1 164 ? 11.600 -7.208 -15.621 1.00 92.38 164 LEU A CA 1
ATOM 1300 C C . LEU A 1 164 ? 10.954 -8.466 -15.011 1.00 92.38 164 LEU A C 1
ATOM 1302 O O . LEU A 1 164 ? 9.729 -8.548 -14.930 1.00 92.38 164 LEU A O 1
ATOM 1306 N N . SER A 1 165 ? 11.762 -9.424 -14.547 1.00 93.38 165 SER A N 1
ATOM 1307 C CA . SER A 1 165 ? 11.304 -10.610 -13.816 1.00 93.38 165 SER A CA 1
ATOM 1308 C C . SER A 1 165 ? 10.547 -10.257 -12.530 1.00 93.38 165 SER A C 1
ATOM 1310 O O . SER A 1 165 ? 9.469 -10.802 -12.312 1.00 93.38 165 SER A O 1
ATOM 1312 N N . GLU A 1 166 ? 11.033 -9.308 -11.724 1.00 91.56 166 GLU A N 1
ATOM 1313 C CA . GLU A 1 166 ? 10.359 -8.856 -10.494 1.00 91.56 166 GLU A CA 1
ATOM 1314 C C . GLU A 1 166 ? 9.037 -8.141 -10.808 1.00 91.56 166 GLU A C 1
ATOM 1316 O O . GLU A 1 166 ? 8.012 -8.371 -10.162 1.00 91.56 166 GLU A O 1
ATOM 1321 N N . ILE A 1 167 ? 9.031 -7.294 -11.842 1.00 94.38 167 ILE A N 1
ATOM 1322 C CA . ILE A 1 167 ? 7.828 -6.564 -12.273 1.00 94.38 167 ILE A CA 1
ATOM 1323 C C . ILE A 1 167 ? 6.779 -7.551 -12.808 1.00 94.38 167 ILE A C 1
ATOM 1325 O O . ILE A 1 167 ? 5.592 -7.444 -12.486 1.00 94.38 167 ILE A O 1
ATOM 1329 N N . ARG A 1 168 ? 7.216 -8.556 -13.577 1.00 95.75 168 ARG A N 1
ATOM 1330 C CA . ARG A 1 168 ? 6.363 -9.641 -14.076 1.00 95.75 168 ARG A CA 1
ATOM 1331 C C . ARG A 1 168 ? 5.770 -10.456 -12.930 1.00 95.75 168 ARG A C 1
ATOM 1333 O O . ARG A 1 168 ? 4.574 -10.727 -12.965 1.00 95.75 168 ARG A O 1
ATOM 1340 N N . GLN A 1 169 ? 6.566 -10.806 -11.920 1.00 95.56 169 GLN A N 1
ATOM 1341 C CA . GLN A 1 169 ? 6.097 -11.548 -10.746 1.00 95.56 169 GLN A CA 1
ATOM 1342 C C . GLN A 1 169 ? 4.984 -10.797 -10.004 1.00 95.56 169 GLN A C 1
ATOM 1344 O O . GLN A 1 169 ? 3.974 -11.404 -9.659 1.00 95.56 169 GLN A O 1
ATOM 1349 N N . LEU A 1 170 ? 5.110 -9.477 -9.814 1.00 95.50 170 LEU A N 1
ATOM 1350 C CA . LEU A 1 170 ? 4.050 -8.663 -9.199 1.00 95.50 170 LEU A CA 1
ATOM 1351 C C . LEU A 1 170 ? 2.740 -8.709 -10.001 1.00 95.50 170 LEU A C 1
ATOM 1353 O O . LEU A 1 170 ? 1.668 -8.882 -9.424 1.00 95.50 170 LEU A O 1
ATOM 1357 N N . LEU A 1 171 ? 2.814 -8.585 -11.329 1.00 96.31 171 LEU A N 1
ATOM 1358 C CA . LEU A 1 171 ? 1.629 -8.633 -12.192 1.00 96.31 171 LEU A CA 1
ATOM 1359 C C . LEU A 1 171 ? 1.010 -10.041 -12.261 1.00 96.31 171 LEU A C 1
ATOM 1361 O O . LEU A 1 171 ? -0.214 -10.187 -12.311 1.00 96.31 171 LEU A O 1
ATOM 1365 N N . GLN A 1 172 ? 1.838 -11.085 -12.265 1.00 96.69 172 GLN A N 1
ATOM 1366 C CA . GLN A 1 172 ? 1.382 -12.474 -12.201 1.00 96.69 172 GLN A CA 1
ATOM 1367 C C . GLN A 1 172 ? 0.693 -12.772 -10.871 1.00 96.69 172 GLN A C 1
ATOM 1369 O O . GLN A 1 172 ? -0.343 -13.431 -10.870 1.00 96.69 172 GLN A O 1
ATOM 1374 N N . GLU A 1 173 ? 1.204 -12.237 -9.763 1.00 96.06 173 GLU A N 1
ATOM 1375 C CA . GLU A 1 173 ? 0.593 -12.408 -8.448 1.00 96.06 173 GLU A CA 1
ATOM 1376 C C . GLU A 1 173 ? -0.802 -11.772 -8.375 1.00 96.06 173 GLU A C 1
ATOM 1378 O O . GLU A 1 173 ? -1.745 -12.413 -7.909 1.00 96.06 173 GLU A O 1
ATOM 1383 N N . MET A 1 174 ? -0.977 -10.563 -8.925 1.00 96.94 174 MET A N 1
ATOM 1384 C CA . MET A 1 174 ? -2.308 -9.953 -9.064 1.00 96.94 174 MET A CA 1
ATOM 1385 C C . MET A 1 174 ? -3.262 -10.845 -9.872 1.00 96.94 174 MET A C 1
ATOM 1387 O O . MET A 1 174 ? -4.391 -11.095 -9.454 1.00 96.94 174 MET A O 1
ATOM 1391 N N . ASN A 1 175 ? -2.804 -11.359 -11.020 1.00 96.81 175 ASN A N 1
ATOM 1392 C CA . ASN A 1 175 ? -3.599 -12.253 -11.865 1.00 96.81 175 ASN A CA 1
ATOM 1393 C C . ASN A 1 175 ? -3.978 -13.551 -11.144 1.00 96.81 175 ASN A C 1
ATOM 1395 O O . ASN A 1 175 ? -5.119 -13.996 -11.243 1.00 96.81 175 ASN A O 1
ATOM 1399 N N . ARG A 1 176 ? -3.034 -14.158 -10.420 1.00 97.12 176 ARG A N 1
ATOM 1400 C CA . ARG A 1 176 ? -3.249 -15.395 -9.665 1.00 97.12 176 ARG A CA 1
ATOM 1401 C C . ARG A 1 176 ? -4.317 -15.201 -8.592 1.00 97.12 176 ARG A C 1
ATOM 1403 O O . ARG A 1 176 ? -5.236 -16.006 -8.504 1.00 97.12 176 ARG A O 1
ATOM 1410 N N . ARG A 1 177 ? -4.227 -14.119 -7.816 1.00 95.31 177 ARG A N 1
ATOM 1411 C CA . ARG A 1 177 ? -5.200 -13.797 -6.761 1.00 95.31 177 ARG A CA 1
ATOM 1412 C C . ARG A 1 177 ? -6.582 -13.452 -7.316 1.00 95.31 177 ARG A C 1
ATOM 1414 O O . ARG A 1 177 ? -7.574 -13.900 -6.757 1.00 95.31 177 ARG A O 1
ATOM 1421 N N . HIS A 1 178 ? -6.651 -12.731 -8.433 1.00 96.19 178 HIS A N 1
ATOM 1422 C CA . HIS A 1 178 ? -7.918 -12.460 -9.116 1.00 96.19 178 HIS A CA 1
ATOM 1423 C C . HIS A 1 178 ? -8.584 -13.754 -9.600 1.00 96.19 178 HIS A C 1
ATOM 1425 O O . HIS A 1 178 ? -9.751 -13.988 -9.313 1.00 96.19 178 HIS A O 1
ATOM 1431 N N . LYS A 1 179 ? -7.822 -14.655 -10.236 1.00 95.88 179 LYS A N 1
ATOM 1432 C CA . LYS A 1 179 ? -8.322 -15.980 -10.644 1.00 95.88 179 LYS A CA 1
ATOM 1433 C C . LYS A 1 179 ? -8.768 -16.852 -9.468 1.00 95.88 179 LYS A C 1
ATOM 1435 O O . LYS A 1 179 ? -9.621 -17.708 -9.651 1.00 95.88 179 LYS A O 1
ATOM 1440 N N . ALA A 1 180 ? -8.206 -16.633 -8.280 1.00 94.94 180 ALA A N 1
ATOM 1441 C CA . ALA A 1 180 ? -8.629 -17.287 -7.044 1.00 94.94 180 ALA A CA 1
ATOM 1442 C C . ALA A 1 180 ? -9.893 -16.660 -6.411 1.00 94.94 180 ALA A C 1
ATOM 1444 O O . ALA A 1 180 ? -10.259 -17.044 -5.305 1.00 94.94 180 ALA A O 1
ATOM 1445 N N . GLY A 1 181 ? -10.546 -15.699 -7.078 1.00 94.06 181 GLY A N 1
ATOM 1446 C CA . GLY A 1 181 ? -11.799 -15.077 -6.634 1.00 94.06 181 GLY A CA 1
ATOM 1447 C C . GLY A 1 181 ? -11.639 -13.758 -5.872 1.00 94.06 181 GLY A C 1
ATOM 1448 O O . GLY A 1 181 ? -12.612 -13.248 -5.326 1.00 94.06 181 GLY A O 1
ATOM 1449 N N . ASN A 1 182 ? -10.431 -13.185 -5.802 1.00 92.50 182 ASN A N 1
ATOM 1450 C CA . ASN A 1 182 ? -10.227 -11.872 -5.188 1.00 92.50 182 ASN A CA 1
ATOM 1451 C C . ASN A 1 182 ? -10.323 -10.752 -6.237 1.00 92.50 182 ASN A C 1
ATOM 1453 O O . ASN A 1 182 ? -9.312 -10.276 -6.755 1.00 92.50 182 ASN A O 1
ATOM 1457 N N . ASP A 1 183 ? -11.538 -10.289 -6.523 1.00 94.12 183 ASP A N 1
ATOM 1458 C CA . ASP A 1 183 ? -11.786 -9.236 -7.521 1.00 94.12 183 ASP A CA 1
ATOM 1459 C C . ASP A 1 183 ? -11.134 -7.891 -7.166 1.00 94.12 183 ASP A C 1
ATOM 1461 O O . ASP A 1 183 ? -10.771 -7.106 -8.046 1.00 94.12 183 ASP A O 1
ATOM 1465 N N . ALA A 1 184 ? -10.899 -7.623 -5.876 1.00 93.56 184 ALA A N 1
ATOM 1466 C CA . ALA A 1 184 ? -10.299 -6.369 -5.426 1.00 93.56 184 ALA A CA 1
ATOM 1467 C C . ALA A 1 184 ? -8.849 -6.189 -5.913 1.00 93.56 184 ALA A C 1
ATOM 1469 O O . ALA A 1 184 ? -8.369 -5.052 -6.006 1.00 93.56 184 ALA A O 1
ATOM 1470 N N . VAL A 1 185 ? -8.145 -7.279 -6.240 1.00 94.88 185 VAL A N 1
ATOM 1471 C CA . VAL A 1 185 ? -6.757 -7.257 -6.734 1.00 94.88 185 VAL A CA 1
ATOM 1472 C C . VAL A 1 185 ? -6.641 -7.337 -8.256 1.00 94.88 185 VAL A C 1
ATOM 1474 O O . VAL A 1 185 ? -5.520 -7.401 -8.761 1.00 94.88 185 VAL A O 1
ATOM 1477 N N . ALA A 1 186 ? -7.761 -7.343 -8.986 1.00 95.25 186 ALA A N 1
ATOM 1478 C CA . ALA A 1 186 ? -7.759 -7.481 -10.437 1.00 95.25 186 ALA A CA 1
ATOM 1479 C C . ALA A 1 186 ? -6.774 -6.489 -11.095 1.00 95.25 186 ALA A C 1
ATOM 1481 O O . ALA A 1 186 ? -6.820 -5.282 -10.808 1.00 95.25 186 ALA A O 1
ATOM 1482 N N . PRO A 1 187 ? -5.860 -6.963 -11.969 1.00 95.56 187 PRO A N 1
ATOM 1483 C CA . PRO A 1 187 ? -5.003 -6.082 -12.750 1.00 95.56 187 PRO A CA 1
ATOM 1484 C C . PRO A 1 187 ? -5.825 -5.068 -13.530 1.00 95.56 187 PRO A C 1
ATOM 1486 O O . PRO A 1 187 ? -6.782 -5.408 -14.221 1.00 95.56 187 PRO A O 1
ATOM 1489 N N . THR A 1 188 ? -5.428 -3.805 -13.446 1.00 96.19 188 THR A N 1
ATOM 1490 C CA . THR A 1 188 ? -6.117 -2.717 -14.138 1.00 96.19 188 THR A CA 1
ATOM 1491 C C . THR A 1 188 ? -5.320 -2.273 -15.358 1.00 96.19 188 THR A C 1
ATOM 1493 O O . THR A 1 188 ? -4.155 -2.637 -15.530 1.00 96.19 188 THR A O 1
ATOM 1496 N N . ARG A 1 189 ? -5.907 -1.397 -16.185 1.00 96.50 189 ARG A N 1
ATOM 1497 C CA . ARG A 1 189 ? -5.187 -0.743 -17.297 1.00 96.50 189 ARG A CA 1
ATOM 1498 C C . ARG A 1 189 ? -3.864 -0.120 -16.832 1.00 96.50 189 ARG A C 1
ATOM 1500 O O . ARG A 1 189 ? -2.861 -0.191 -17.529 1.00 96.50 189 ARG A O 1
ATOM 1507 N N . ARG A 1 190 ? -3.840 0.442 -15.616 1.00 95.12 190 ARG A N 1
ATOM 1508 C CA . ARG A 1 190 ? -2.630 1.019 -15.015 1.00 95.12 190 ARG A CA 1
ATOM 1509 C C . ARG A 1 190 ? -1.561 -0.046 -14.733 1.00 95.12 190 ARG A C 1
ATOM 1511 O O . ARG A 1 190 ? -0.391 0.226 -14.978 1.00 95.12 190 ARG A O 1
ATOM 1518 N N . SER A 1 191 ? -1.951 -1.233 -14.267 1.00 95.81 191 SER A N 1
ATOM 1519 C CA . SER A 1 191 ? -1.034 -2.352 -14.002 1.00 95.81 191 SER A CA 1
ATOM 1520 C C . SER A 1 191 ? -0.312 -2.787 -15.277 1.00 95.81 191 SER A C 1
ATOM 1522 O O . SER A 1 191 ? 0.914 -2.885 -15.292 1.00 95.81 191 SER A O 1
ATOM 1524 N N . TYR A 1 192 ? -1.061 -2.956 -16.370 1.00 96.88 192 TYR A N 1
ATOM 1525 C CA . TYR A 1 192 ? -0.499 -3.311 -17.673 1.00 96.88 192 TYR A CA 1
ATOM 1526 C C . TYR A 1 192 ? 0.350 -2.188 -18.275 1.00 96.88 192 TYR A C 1
ATOM 1528 O O . TYR A 1 192 ? 1.436 -2.464 -18.773 1.00 96.88 192 TYR A O 1
ATOM 1536 N N . ASN A 1 193 ? -0.067 -0.923 -18.157 1.00 96.50 193 ASN A N 1
ATOM 1537 C CA . ASN A 1 193 ? 0.736 0.208 -18.634 1.00 96.50 193 ASN A CA 1
ATOM 1538 C C . ASN A 1 193 ? 2.103 0.290 -17.937 1.00 96.50 193 ASN A C 1
ATOM 1540 O O . ASN A 1 193 ? 3.099 0.580 -18.592 1.00 96.50 193 ASN A O 1
ATOM 1544 N N . PHE A 1 194 ? 2.178 0.009 -16.630 1.00 94.81 194 PHE A N 1
ATOM 1545 C CA . PHE A 1 194 ? 3.462 -0.064 -15.924 1.00 94.81 194 PHE A CA 1
ATOM 1546 C C . PHE A 1 194 ? 4.356 -1.183 -16.461 1.00 94.81 194 PHE A C 1
ATOM 1548 O O . PHE A 1 194 ? 5.553 -0.971 -16.644 1.00 94.81 194 PHE A O 1
ATOM 1555 N N . PHE A 1 195 ? 3.782 -2.349 -16.749 1.00 95.00 195 PHE A N 1
ATOM 1556 C CA . PHE A 1 195 ? 4.526 -3.472 -17.310 1.00 95.00 195 PHE A CA 1
ATOM 1557 C C . PHE A 1 195 ? 5.011 -3.204 -18.743 1.00 95.00 195 PHE A C 1
ATOM 1559 O O . PHE A 1 195 ? 6.170 -3.463 -19.048 1.00 95.00 195 PHE A O 1
ATOM 1566 N N . LEU A 1 196 ? 4.168 -2.621 -19.601 1.00 95.50 196 LEU A N 1
ATOM 1567 C CA . LEU A 1 196 ? 4.548 -2.213 -20.959 1.00 95.50 196 LEU A CA 1
ATOM 1568 C C . LEU A 1 196 ? 5.644 -1.146 -20.946 1.00 95.50 196 LEU A C 1
ATOM 1570 O O . LEU A 1 196 ? 6.594 -1.233 -21.716 1.00 95.50 196 LEU A O 1
ATOM 1574 N N . TYR A 1 197 ? 5.550 -0.171 -20.037 1.00 93.81 197 TYR A N 1
ATOM 1575 C CA . TYR A 1 197 ? 6.608 0.819 -19.861 1.00 93.81 197 TYR A CA 1
ATOM 1576 C C . TYR A 1 197 ? 7.928 0.156 -19.451 1.00 93.81 197 TYR A C 1
ATOM 1578 O O . TYR A 1 197 ? 8.971 0.512 -19.988 1.00 93.81 197 TYR A O 1
ATOM 1586 N N . ALA A 1 198 ? 7.897 -0.820 -18.536 1.00 92.50 198 ALA A N 1
ATOM 1587 C CA . ALA A 1 198 ? 9.096 -1.575 -18.176 1.00 92.50 198 ALA A CA 1
ATOM 1588 C C . ALA A 1 198 ? 9.680 -2.335 -19.368 1.00 92.50 198 ALA A C 1
ATOM 1590 O O . ALA A 1 198 ? 10.880 -2.269 -19.572 1.00 92.50 198 ALA A O 1
ATOM 1591 N N . LEU A 1 199 ? 8.846 -3.010 -20.166 1.00 92.56 199 LEU A N 1
ATOM 1592 C CA . LEU A 1 199 ? 9.283 -3.725 -21.370 1.00 92.56 199 LEU A CA 1
ATOM 1593 C C . LEU A 1 199 ? 9.962 -2.806 -22.388 1.00 92.56 199 LEU A C 1
ATOM 1595 O O . LEU A 1 199 ? 10.955 -3.195 -22.982 1.00 92.56 199 LEU A O 1
ATOM 1599 N N . ALA A 1 200 ? 9.434 -1.598 -22.579 1.00 92.81 200 ALA A N 1
ATOM 1600 C CA . ALA A 1 200 ? 9.992 -0.634 -23.523 1.00 92.81 200 ALA A CA 1
ATOM 1601 C C . ALA A 1 200 ? 11.324 -0.010 -23.060 1.00 92.81 200 ALA A C 1
ATOM 1603 O O . ALA A 1 200 ? 12.009 0.606 -23.868 1.00 92.81 200 ALA A O 1
ATOM 1604 N N . ASN A 1 201 ? 11.663 -0.121 -21.770 1.00 84.25 201 ASN A N 1
ATOM 1605 C CA . ASN A 1 201 ? 12.858 0.478 -21.160 1.00 84.25 201 ASN A CA 1
ATOM 1606 C C . ASN A 1 201 ? 13.805 -0.573 -20.540 1.00 84.25 201 ASN A C 1
ATOM 1608 O O . ASN A 1 201 ? 14.689 -0.194 -19.770 1.00 84.25 201 ASN A O 1
ATOM 1612 N N . ALA A 1 202 ? 13.571 -1.863 -20.796 1.00 73.31 202 ALA A N 1
ATOM 1613 C CA . ALA A 1 202 ? 14.403 -2.977 -20.334 1.00 73.31 202 ALA A CA 1
ATOM 1614 C C . ALA A 1 202 ? 15.530 -3.253 -21.332 1.00 73.31 202 ALA A C 1
ATOM 1616 O O . ALA A 1 202 ? 16.632 -3.598 -20.853 1.00 73.31 202 ALA A O 1
#